Protein AF-A0A914C6S6-F1 (afdb_monomer_lite)

Organism: NCBI:txid290746

Secondary structure (DSSP, 8-state):
-HHHHHHHHHHHHHHHHHHHHHHHHHHHHHHHHHHHHHHHHHHHHHH-HHHHHHHHTTTHHHHHHHHHHHHHHHHHHHSPPPEEETTTTEEES-GGGGSTT---SS----HHHHHHHHHHHHHHHHHHHHHHHHHHHHHHHS------HHHHHHHHHHHHHHHHHHHHHHHHHHHTTSPPPHHHHHHHHHHHHHH-

Foldseek 3Di:
DVVVVVVCVVVVVVVVVQLVLLLVVLCLLLLLLVLLVLLVLLLCCVQPVVVSCVCCNDCNVVVSNVVSVVSSVCSSVPNQGFDAAPVLLATHSAPCVNPPPDPDVDGNHDPCLLVSLVCSLCSNVVSVVSSVVSVVCCVPPPVDDDDDPVSVVSNVVSNLLSVLSNLLSVVNNVVSPDRDDNVSSVSSVVSVVVND

Structure (mmCIF, N/CA/C/O backbone):
data_AF-A0A914C6S6-F1
#
_entry.id   AF-A0A914C6S6-F1
#
loop_
_atom_site.group_PDB
_atom_site.id
_atom_site.type_symbol
_atom_site.label_atom_id
_atom_site.label_alt_id
_atom_site.label_comp_id
_atom_site.label_asym_id
_atom_site.label_entity_id
_atom_site.label_seq_id
_atom_site.pdbx_PDB_ins_code
_atom_site.Cartn_x
_atom_site.Cartn_y
_atom_site.Cartn_z
_atom_site.occupancy
_atom_site.B_iso_or_equiv
_atom_site.auth_seq_id
_atom_site.auth_comp_id
_atom_site.auth_asym_id
_atom_site.auth_atom_id
_atom_site.pdbx_PDB_model_num
ATOM 1 N N . MET A 1 1 ? 11.919 -28.595 -36.831 1.00 51.91 1 MET A N 1
ATOM 2 C CA . MET A 1 1 ? 11.784 -29.222 -35.498 1.00 51.91 1 MET A CA 1
ATOM 3 C C . MET A 1 1 ? 12.869 -28.744 -34.531 1.00 51.91 1 MET A C 1
ATOM 5 O O . MET A 1 1 ? 12.506 -28.166 -33.524 1.00 51.91 1 MET A O 1
ATOM 9 N N . PHE A 1 2 ? 14.167 -28.844 -34.857 1.00 47.09 2 PHE A N 1
ATOM 10 C CA . PHE A 1 2 ? 15.254 -28.290 -34.018 1.00 47.09 2 PHE A CA 1
ATOM 11 C C . PHE A 1 2 ? 15.199 -26.762 -33.823 1.00 47.09 2 PHE A C 1
ATOM 13 O O . PHE A 1 2 ? 15.390 -26.288 -32.714 1.00 47.09 2 PHE A O 1
ATOM 20 N N . LEU A 1 3 ? 14.881 -25.991 -34.872 1.00 47.75 3 LEU A N 1
ATOM 21 C CA . LEU A 1 3 ? 14.750 -24.529 -34.764 1.00 47.75 3 LEU A CA 1
ATOM 22 C C . LEU A 1 3 ? 13.583 -24.106 -33.855 1.00 47.75 3 LEU A C 1
ATOM 24 O O . LEU A 1 3 ? 13.709 -23.149 -33.108 1.00 47.75 3 LEU A O 1
ATOM 28 N N . ILE A 1 4 ? 12.475 -24.853 -33.901 1.00 59.62 4 ILE A N 1
ATOM 29 C CA . ILE A 1 4 ? 11.288 -24.623 -33.065 1.00 59.62 4 ILE A CA 1
ATOM 30 C C . ILE A 1 4 ? 11.617 -24.953 -31.608 1.00 59.62 4 ILE A C 1
ATOM 32 O O . ILE A 1 4 ? 11.348 -24.145 -30.740 1.00 59.62 4 ILE A O 1
ATOM 36 N N . ALA A 1 5 ? 12.322 -26.059 -31.349 1.00 46.25 5 ALA A N 1
ATOM 37 C CA . ALA A 1 5 ? 12.772 -26.405 -30.002 1.00 46.25 5 ALA A CA 1
ATOM 38 C C . ALA A 1 5 ? 13.776 -25.391 -29.415 1.00 46.25 5 ALA A C 1
ATOM 40 O O . ALA A 1 5 ? 13.791 -25.179 -28.209 1.00 46.25 5 ALA A O 1
ATOM 41 N N . ILE A 1 6 ? 14.610 -24.759 -30.250 1.00 57.28 6 ILE A N 1
ATOM 42 C CA . ILE A 1 6 ? 15.529 -23.692 -29.821 1.00 57.28 6 ILE A CA 1
ATOM 43 C C . ILE A 1 6 ? 14.765 -22.391 -29.539 1.00 57.28 6 ILE A C 1
ATOM 45 O O . ILE A 1 6 ? 15.063 -21.728 -28.551 1.00 57.28 6 ILE A O 1
ATOM 49 N N . ILE A 1 7 ? 13.768 -22.046 -30.361 1.00 60.31 7 ILE A N 1
ATOM 50 C CA . ILE A 1 7 ? 12.873 -20.906 -30.114 1.00 60.31 7 ILE A CA 1
ATOM 51 C C . ILE A 1 7 ? 12.086 -21.139 -28.820 1.00 60.31 7 ILE A C 1
ATOM 53 O O . ILE A 1 7 ? 12.149 -20.302 -27.930 1.00 60.31 7 ILE A O 1
ATOM 57 N N . ASP A 1 8 ? 11.480 -22.314 -28.642 1.00 52.72 8 ASP A N 1
ATOM 58 C CA . ASP A 1 8 ? 10.762 -22.689 -27.420 1.00 52.72 8 ASP A CA 1
ATOM 59 C C . ASP A 1 8 ? 11.689 -22.675 -26.191 1.00 52.72 8 ASP A C 1
ATOM 61 O O . ASP A 1 8 ? 1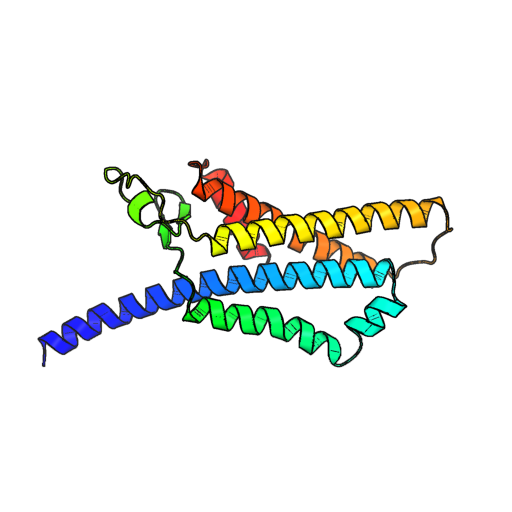1.297 -22.181 -25.138 1.00 52.72 8 ASP A O 1
ATOM 65 N N . MET A 1 9 ? 12.942 -23.143 -26.306 1.00 51.47 9 MET A N 1
ATOM 66 C CA . MET A 1 9 ? 13.930 -23.086 -25.214 1.00 51.47 9 MET A CA 1
ATOM 67 C C . MET A 1 9 ? 14.366 -21.665 -24.839 1.00 51.47 9 MET A C 1
ATOM 69 O O . MET A 1 9 ? 14.817 -21.467 -23.714 1.00 51.47 9 MET A O 1
ATOM 73 N N . ILE A 1 10 ? 14.274 -20.696 -25.750 1.00 59.69 10 ILE A N 1
ATOM 74 C CA . ILE A 1 10 ? 14.598 -19.285 -25.487 1.00 59.69 10 ILE A CA 1
ATOM 75 C C . ILE A 1 10 ? 13.350 -18.535 -24.997 1.00 59.69 10 ILE A C 1
ATOM 77 O O . ILE A 1 10 ? 13.442 -17.710 -24.087 1.00 59.69 10 ILE A O 1
ATOM 81 N N . GLU A 1 11 ? 12.173 -18.859 -25.533 1.00 60.41 11 GLU A N 1
ATOM 82 C CA . GLU A 1 11 ? 10.898 -18.245 -25.161 1.00 60.41 11 GLU A CA 1
ATOM 83 C C . GLU A 1 11 ? 10.376 -18.726 -23.800 1.00 60.41 11 GLU A C 1
ATOM 85 O O . GLU A 1 11 ? 9.854 -17.917 -23.043 1.00 60.41 11 GLU A O 1
ATOM 90 N N . LEU A 1 12 ? 10.559 -19.993 -23.416 1.00 56.50 12 LEU A N 1
ATOM 91 C CA . LEU A 1 12 ? 10.168 -20.516 -22.093 1.00 56.50 12 LEU A CA 1
ATOM 92 C C . LEU A 1 12 ? 10.800 -19.759 -20.903 1.00 56.50 12 LEU A C 1
ATOM 94 O O . LEU A 1 12 ? 10.069 -19.341 -19.996 1.00 56.50 12 LEU A O 1
ATOM 98 N N . PRO A 1 13 ? 12.128 -19.540 -20.852 1.00 62.28 13 PRO A N 1
ATOM 99 C CA . PRO A 1 13 ? 12.746 -18.758 -19.787 1.00 62.28 13 PRO A CA 1
ATOM 100 C C . PRO A 1 13 ? 12.400 -17.266 -19.893 1.00 62.28 13 PRO A C 1
ATOM 102 O O . PRO A 1 13 ? 12.223 -16.612 -18.872 1.00 62.28 13 PRO A O 1
ATOM 105 N N . PHE A 1 14 ? 12.225 -16.722 -21.099 1.00 64.62 14 PHE A N 1
ATOM 106 C CA . PHE A 1 14 ? 11.845 -15.319 -21.280 1.00 64.62 14 PHE A CA 1
ATOM 107 C C . PHE A 1 14 ? 10.406 -15.035 -20.814 1.00 64.62 14 PHE A C 1
ATOM 109 O O . PHE A 1 14 ? 10.170 -14.114 -20.031 1.00 64.62 14 PHE A O 1
ATOM 116 N N . ASN A 1 15 ? 9.456 -15.880 -21.214 1.00 68.94 15 ASN A N 1
ATOM 117 C CA . ASN A 1 15 ? 8.054 -15.798 -20.812 1.00 68.94 15 ASN A CA 1
ATOM 118 C C . ASN A 1 15 ? 7.889 -16.050 -19.309 1.00 68.94 15 ASN A C 1
ATOM 120 O O . ASN A 1 15 ? 7.100 -15.366 -18.658 1.00 68.94 15 ASN A O 1
ATOM 124 N N . SER A 1 16 ? 8.666 -16.971 -18.727 1.00 65.81 16 SER A N 1
ATOM 125 C CA . SER A 1 16 ? 8.631 -17.200 -17.277 1.00 65.81 16 SER A CA 1
ATOM 126 C C . SER A 1 16 ? 9.188 -16.008 -16.486 1.00 65.81 16 SER A C 1
ATOM 128 O O . SER A 1 16 ? 8.571 -15.604 -15.501 1.00 65.81 16 SER A O 1
ATOM 130 N N . VAL A 1 17 ? 10.261 -15.356 -16.951 1.00 72.75 17 VAL A N 1
ATOM 131 C CA . VAL A 1 17 ? 10.787 -14.119 -16.342 1.00 72.75 17 VAL A CA 1
ATOM 132 C C .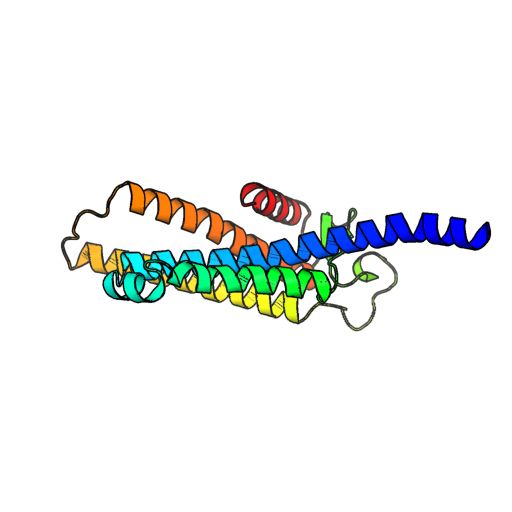 VAL A 1 17 ? 9.776 -12.974 -16.425 1.00 72.75 17 VAL A C 1
ATOM 134 O O . VAL A 1 17 ? 9.527 -12.312 -15.417 1.00 72.75 17 VAL A O 1
ATOM 137 N N . ILE A 1 18 ? 9.144 -12.763 -17.583 1.00 72.56 18 ILE A N 1
ATOM 138 C CA . ILE A 1 18 ? 8.104 -11.734 -17.736 1.00 72.56 18 ILE A CA 1
ATOM 139 C C . ILE A 1 18 ? 6.919 -12.020 -16.813 1.0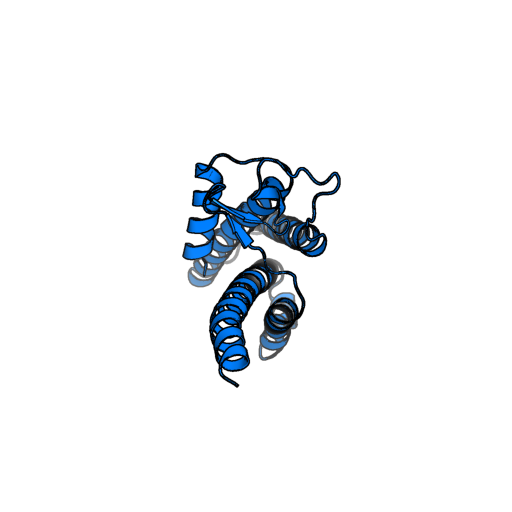0 72.56 18 ILE A C 1
ATOM 141 O O . ILE A 1 18 ? 6.463 -11.115 -16.116 1.00 72.56 18 ILE A O 1
ATOM 145 N N . SER A 1 19 ? 6.465 -13.275 -16.750 1.00 72.94 19 SER A N 1
ATOM 146 C CA . SER A 1 19 ? 5.358 -13.661 -15.871 1.00 72.94 19 SER A CA 1
ATOM 147 C C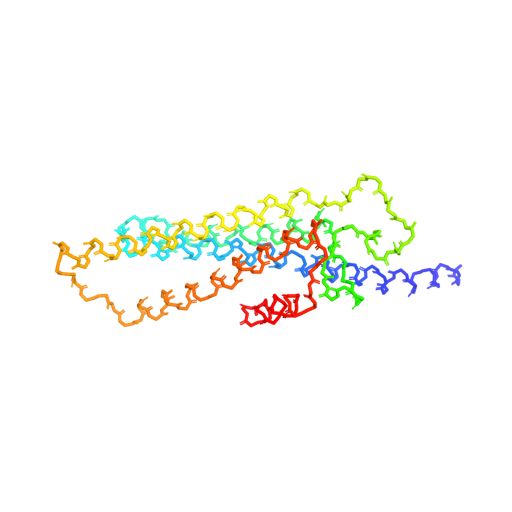 . SER A 1 19 ? 5.690 -13.439 -14.391 1.00 72.94 19 SER A C 1
ATOM 149 O O . SER A 1 19 ? 4.872 -12.893 -13.657 1.00 72.94 19 SER A O 1
ATOM 151 N N . GLY A 1 20 ? 6.917 -13.750 -13.953 1.00 74.94 20 GLY A N 1
ATOM 152 C CA . GLY A 1 20 ? 7.362 -13.500 -12.580 1.00 74.94 20 GLY A CA 1
ATOM 153 C C . GLY A 1 20 ? 7.392 -12.010 -12.229 1.00 74.94 20 GLY A C 1
ATOM 154 O O . GLY A 1 20 ? 6.949 -11.612 -11.151 1.00 74.94 20 GLY A O 1
ATOM 155 N N . ILE A 1 21 ? 7.850 -11.168 -13.157 1.00 79.88 21 ILE A N 1
ATOM 156 C CA . ILE A 1 21 ? 7.848 -9.709 -12.996 1.00 79.88 21 ILE A CA 1
ATOM 157 C C . ILE A 1 21 ? 6.414 -9.156 -12.930 1.00 79.88 21 ILE A C 1
ATOM 159 O O . ILE A 1 21 ? 6.110 -8.264 -12.129 1.00 79.88 21 ILE A O 1
ATOM 163 N N . GLN A 1 22 ? 5.515 -9.697 -13.749 1.00 82.88 22 GLN A N 1
ATOM 164 C CA . GLN A 1 22 ? 4.107 -9.320 -13.751 1.00 82.88 22 GLN A CA 1
ATOM 165 C C . GLN A 1 22 ? 3.432 -9.699 -12.426 1.00 82.88 22 GLN A C 1
ATOM 167 O O . GLN A 1 22 ? 2.741 -8.872 -11.836 1.00 82.88 22 GLN A O 1
ATOM 172 N N . CYS A 1 23 ? 3.718 -10.889 -11.887 1.00 83.56 23 CYS A N 1
ATOM 173 C CA . CYS A 1 23 ? 3.260 -11.299 -10.560 1.00 83.56 23 CYS A CA 1
ATOM 174 C C . CYS A 1 23 ? 3.775 -10.374 -9.450 1.00 83.56 23 CYS A C 1
ATOM 176 O O . CYS A 1 23 ? 2.995 -9.986 -8.586 1.00 83.56 23 CYS A O 1
ATOM 178 N N . ALA A 1 24 ? 5.049 -9.969 -9.478 1.00 84.19 24 ALA A N 1
ATOM 179 C CA . ALA A 1 24 ? 5.589 -9.025 -8.495 1.00 84.19 24 ALA A CA 1
ATOM 180 C C . ALA A 1 24 ? 4.859 -7.670 -8.542 1.00 84.19 24 ALA A C 1
ATOM 182 O O . ALA A 1 24 ? 4.489 -7.119 -7.504 1.00 84.19 24 ALA A O 1
ATOM 183 N N . THR A 1 25 ? 4.584 -7.177 -9.752 1.00 86.81 25 THR A N 1
ATOM 184 C CA . THR A 1 25 ? 3.810 -5.946 -9.968 1.00 86.81 25 THR A CA 1
ATOM 185 C C . THR A 1 25 ? 2.366 -6.106 -9.466 1.00 86.81 25 THR A C 1
ATOM 187 O O . THR A 1 25 ? 1.818 -5.208 -8.833 1.00 86.81 25 THR A O 1
ATOM 190 N N . ALA A 1 26 ? 1.747 -7.268 -9.672 1.00 90.50 26 ALA A N 1
ATOM 191 C CA . ALA A 1 26 ? 0.406 -7.555 -9.172 1.00 90.50 26 ALA A CA 1
ATOM 192 C C . ALA A 1 26 ? 0.345 -7.635 -7.636 1.00 90.50 26 ALA A C 1
ATOM 194 O O . ALA A 1 26 ? -0.572 -7.080 -7.027 1.00 90.50 26 ALA A O 1
ATOM 195 N N . CYS A 1 27 ? 1.336 -8.274 -7.003 1.00 89.94 27 CYS A N 1
ATOM 196 C CA . CYS A 1 27 ? 1.463 -8.340 -5.545 1.00 89.94 27 CYS A CA 1
ATOM 197 C C . CYS A 1 27 ? 1.602 -6.949 -4.926 1.00 89.94 27 CYS A C 1
ATOM 199 O O . CYS A 1 27 ? 1.028 -6.696 -3.870 1.00 89.94 27 CYS A O 1
ATOM 201 N N . TRP A 1 28 ? 2.312 -6.039 -5.598 1.00 90.00 28 TRP A N 1
ATOM 202 C CA . TRP A 1 28 ? 2.398 -4.641 -5.183 1.00 90.00 28 TRP A CA 1
ATOM 203 C C . TRP A 1 28 ? 1.013 -3.987 -5.093 1.00 90.00 28 TRP A C 1
ATOM 205 O O . TRP A 1 28 ? 0.638 -3.499 -4.027 1.00 90.00 28 TRP A O 1
ATOM 215 N N . TYR A 1 29 ? 0.231 -4.023 -6.179 1.00 92.62 29 TYR A N 1
ATOM 216 C CA . TYR A 1 29 ? -1.104 -3.412 -6.210 1.00 92.62 29 TYR A CA 1
ATOM 217 C C . TYR A 1 29 ? -2.025 -4.005 -5.137 1.00 92.62 29 TYR A C 1
ATOM 219 O O . TYR A 1 29 ? -2.522 -3.280 -4.274 1.00 92.62 29 TYR A O 1
ATOM 227 N N . SER A 1 30 ? -2.118 -5.337 -5.097 1.00 94.06 30 SER A N 1
ATOM 228 C CA . SER A 1 30 ? -2.922 -6.060 -4.106 1.00 94.06 30 SER A CA 1
ATOM 229 C C . SER A 1 30 ? -2.495 -5.763 -2.662 1.00 94.06 30 SER A C 1
ATOM 231 O O . SER A 1 30 ? -3.338 -5.654 -1.765 1.00 94.06 30 SER A O 1
ATOM 233 N N . GLY A 1 31 ? -1.190 -5.638 -2.405 1.00 91.88 31 GLY A N 1
ATOM 234 C CA . GLY A 1 31 ? -0.648 -5.292 -1.091 1.00 91.88 31 GLY A CA 1
ATOM 235 C C . GLY A 1 31 ? -1.066 -3.888 -0.654 1.00 91.88 31 GLY A C 1
ATOM 236 O O . GLY A 1 31 ? -1.572 -3.702 0.457 1.00 91.88 31 GLY A O 1
ATOM 237 N N . CYS A 1 32 ? -0.954 -2.909 -1.552 1.00 93.38 32 CYS A N 1
ATOM 238 C CA . CYS A 1 32 ? -1.425 -1.547 -1.319 1.00 93.38 32 CYS A CA 1
ATOM 239 C C . CYS A 1 32 ? -2.941 -1.498 -1.049 1.00 93.38 32 CYS A C 1
ATOM 241 O O . CYS A 1 32 ? -3.366 -0.865 -0.080 1.00 93.38 32 CYS A O 1
ATOM 243 N N . MET A 1 33 ? -3.762 -2.198 -1.836 1.00 94.81 33 MET A N 1
ATOM 244 C CA . MET A 1 33 ? -5.215 -2.263 -1.627 1.00 94.81 33 MET A CA 1
ATOM 245 C C . MET A 1 33 ? -5.586 -2.913 -0.289 1.00 94.81 33 MET A C 1
ATOM 247 O O . MET A 1 33 ? -6.454 -2.424 0.439 1.00 94.81 33 MET A O 1
ATOM 251 N N . THR A 1 34 ? -4.871 -3.971 0.095 1.00 93.75 34 THR A N 1
ATOM 252 C CA . THR A 1 34 ? -5.027 -4.604 1.412 1.00 93.75 34 THR A CA 1
ATOM 253 C C . THR A 1 34 ? -4.716 -3.618 2.541 1.00 93.75 34 THR A C 1
ATOM 255 O O . THR A 1 34 ? -5.468 -3.537 3.514 1.00 93.75 34 THR A O 1
ATOM 258 N N . CYS A 1 35 ? -3.659 -2.813 2.398 1.00 93.44 35 CYS A N 1
ATOM 259 C CA . CYS A 1 35 ? -3.297 -1.783 3.372 1.00 93.44 35 CYS A CA 1
ATOM 260 C C . CYS A 1 35 ? -4.356 -0.676 3.484 1.00 93.44 35 CYS A C 1
ATOM 262 O O . CYS A 1 35 ? -4.668 -0.240 4.592 1.00 93.44 35 CYS A O 1
ATOM 264 N N . ILE A 1 36 ? -4.974 -0.266 2.371 1.00 94.25 36 ILE A N 1
ATOM 265 C CA . ILE A 1 36 ? -6.093 0.692 2.377 1.00 94.25 36 ILE A CA 1
ATOM 266 C C . ILE A 1 36 ? -7.267 0.140 3.198 1.00 94.25 36 ILE A C 1
ATOM 268 O O . ILE A 1 36 ? -7.781 0.826 4.087 1.00 94.25 36 ILE A O 1
ATOM 272 N N . PHE A 1 37 ? -7.679 -1.110 2.956 1.00 94.38 37 PHE A N 1
ATOM 273 C CA . PHE A 1 37 ? -8.773 -1.714 3.722 1.00 94.38 37 PHE A CA 1
ATOM 274 C C . PHE A 1 37 ? -8.421 -1.938 5.187 1.00 94.38 37 PHE A C 1
ATOM 276 O O . PHE A 1 37 ? -9.279 -1.733 6.047 1.00 94.38 37 PHE A O 1
ATOM 283 N N . LEU A 1 38 ? -7.174 -2.293 5.491 1.00 92.88 38 LEU A N 1
ATOM 284 C CA . LEU A 1 38 ? -6.696 -2.396 6.864 1.00 92.88 38 LEU A CA 1
ATOM 285 C C . LEU A 1 38 ? -6.770 -1.041 7.583 1.00 92.88 38 LEU A C 1
ATOM 287 O O . LEU A 1 38 ? -7.246 -0.973 8.718 1.00 92.88 38 LEU A O 1
ATOM 291 N N . ALA A 1 39 ? -6.359 0.044 6.924 1.00 92.31 39 ALA A N 1
ATOM 292 C CA . ALA A 1 39 ? -6.408 1.386 7.490 1.00 92.31 39 ALA A CA 1
ATOM 293 C C . ALA A 1 39 ? -7.855 1.837 7.768 1.00 92.31 39 ALA A C 1
ATOM 295 O O . ALA A 1 39 ? -8.153 2.317 8.865 1.00 92.31 39 ALA A O 1
ATOM 296 N N . PHE A 1 40 ? -8.787 1.590 6.838 1.00 94.00 40 PHE A N 1
ATOM 297 C CA . PHE A 1 40 ? -10.213 1.854 7.066 1.00 94.00 40 PHE A CA 1
ATOM 298 C C . PHE A 1 40 ? -10.822 0.976 8.155 1.00 94.00 40 PHE A C 1
ATOM 300 O O . PHE A 1 40 ? -11.598 1.472 8.972 1.00 94.00 40 PHE A O 1
ATOM 307 N N . ASN A 1 41 ? -10.452 -0.304 8.209 1.00 93.25 41 ASN A N 1
ATOM 308 C CA . ASN A 1 41 ? -10.903 -1.209 9.256 1.00 93.25 41 ASN A CA 1
ATOM 309 C C . ASN A 1 41 ? -10.517 -0.676 10.643 1.00 93.25 41 ASN A C 1
ATOM 311 O O . ASN A 1 41 ? -11.390 -0.548 11.498 1.00 93.25 41 ASN A O 1
ATOM 315 N N . ARG A 1 42 ? -9.257 -0.260 10.838 1.00 91.81 42 ARG A N 1
ATOM 316 C CA . ARG A 1 42 ? -8.793 0.325 12.109 1.00 91.81 42 ARG A CA 1
ATOM 317 C C . ARG A 1 42 ? -9.442 1.666 12.418 1.00 91.81 42 ARG A C 1
ATOM 319 O O . ARG A 1 42 ? -9.824 1.904 13.564 1.00 91.81 42 ARG A O 1
ATOM 326 N N . LEU A 1 43 ? -9.607 2.523 11.410 1.00 92.12 43 LEU A N 1
ATOM 327 C CA . LEU A 1 43 ? -10.298 3.798 11.570 1.00 92.12 43 LEU A CA 1
ATOM 328 C C . LEU A 1 43 ? -11.726 3.579 12.080 1.00 92.12 43 LEU A C 1
ATOM 330 O O . LEU A 1 43 ? -12.112 4.154 13.097 1.00 92.12 43 LEU A O 1
ATOM 334 N N . PHE A 1 44 ? -12.505 2.729 11.413 1.00 92.75 44 PHE A N 1
ATOM 335 C CA . PHE A 1 44 ? -13.889 2.492 11.802 1.00 92.75 44 PHE A CA 1
ATOM 336 C C . PHE A 1 44 ? -14.006 1.712 13.108 1.00 92.75 44 PHE A C 1
ATOM 338 O O . PHE A 1 44 ? -14.894 2.025 13.894 1.00 92.75 44 PHE A O 1
ATOM 345 N N . GLU A 1 45 ? -13.126 0.750 13.387 1.00 90.19 45 GLU A N 1
ATOM 346 C CA . GLU A 1 45 ? -13.154 0.000 14.648 1.00 90.19 45 GLU A CA 1
ATOM 347 C C . GLU A 1 45 ? -12.971 0.929 15.859 1.00 90.19 45 GLU A C 1
ATOM 349 O O . GLU A 1 45 ? -13.712 0.830 16.837 1.00 90.19 45 GLU A O 1
ATOM 354 N N . LEU A 1 46 ? -12.040 1.886 15.773 1.00 87.06 46 LEU A N 1
ATOM 355 C CA . LEU A 1 46 ? -11.755 2.824 16.864 1.00 87.06 46 LEU A CA 1
ATOM 356 C C . LEU A 1 46 ? -12.755 3.983 16.948 1.00 87.06 46 LEU A C 1
ATOM 358 O O . LEU A 1 46 ? -13.078 4.442 18.052 1.00 87.06 46 LEU A O 1
ATOM 362 N N . CYS A 1 47 ? -13.233 4.466 15.796 1.00 88.44 47 CYS A N 1
ATOM 363 C CA . CYS A 1 47 ? -14.099 5.641 15.734 1.00 88.44 47 CYS A CA 1
ATOM 364 C C . CYS A 1 47 ? -15.587 5.296 15.843 1.00 88.44 47 CYS A C 1
ATOM 366 O O . CYS A 1 47 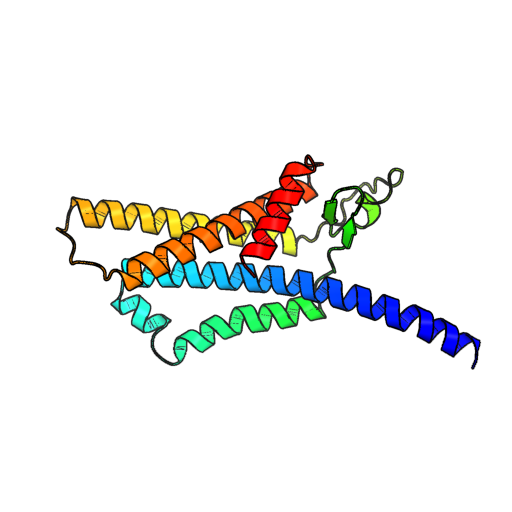? -16.342 5.990 16.523 1.00 88.44 47 CYS A O 1
ATOM 368 N N . PHE A 1 48 ? -16.012 4.211 15.194 1.00 89.81 48 PHE A N 1
ATOM 369 C CA . PHE A 1 48 ? -17.413 3.832 15.015 1.00 89.81 48 PHE A CA 1
ATOM 370 C C . PHE A 1 48 ? -17.592 2.302 15.107 1.00 89.81 48 PHE A C 1
ATOM 372 O O . PHE A 1 48 ? -17.975 1.664 14.123 1.00 89.81 48 PHE A O 1
ATOM 379 N N . PRO A 1 49 ? -17.377 1.680 16.281 1.00 89.31 49 PRO A N 1
ATOM 380 C CA . PRO A 1 49 ? -17.297 0.220 16.416 1.00 89.31 49 PRO A CA 1
ATOM 381 C C . PRO A 1 49 ? -18.548 -0.521 15.916 1.00 89.31 49 PRO A C 1
ATOM 383 O O . PRO A 1 49 ? -18.441 -1.548 15.254 1.00 89.31 49 PRO A O 1
ATOM 386 N N . LYS A 1 50 ? -19.752 0.030 16.136 1.00 92.06 50 LYS A N 1
ATOM 387 C CA . LYS A 1 50 ? -21.007 -0.551 15.610 1.00 92.06 50 LYS A CA 1
ATOM 388 C C . LYS A 1 50 ? -21.065 -0.547 14.078 1.00 92.06 50 LYS A C 1
ATOM 390 O O . LYS A 1 50 ? -21.635 -1.453 13.474 1.00 92.06 50 LYS A O 1
ATOM 395 N N . PHE A 1 51 ? -20.506 0.485 13.450 1.00 93.56 51 PHE A N 1
ATOM 396 C CA . PHE A 1 51 ? -20.430 0.585 11.996 1.00 93.56 51 PHE A CA 1
ATOM 397 C C . PHE A 1 51 ? -19.355 -0.352 11.437 1.00 93.56 51 PHE A C 1
ATOM 399 O O . PHE A 1 51 ? -19.614 -1.047 10.456 1.00 93.56 51 PHE A O 1
ATOM 406 N N . ALA A 1 52 ? -18.204 -0.451 12.108 1.00 93.81 52 ALA A N 1
ATOM 407 C CA . ALA A 1 52 ? -17.159 -1.411 11.767 1.00 93.81 52 ALA A CA 1
ATOM 408 C C . ALA A 1 52 ? -17.673 -2.854 11.811 1.00 93.81 52 ALA A C 1
ATOM 410 O O . ALA A 1 52 ? -17.480 -3.591 10.851 1.00 93.81 52 ALA A O 1
ATOM 411 N N . GLU A 1 53 ? -18.417 -3.232 12.853 1.00 94.12 53 GLU A N 1
ATOM 412 C CA . GLU A 1 53 ? -19.039 -4.558 12.955 1.00 94.12 53 GLU A CA 1
ATOM 413 C C . GLU A 1 53 ? -20.047 -4.810 11.820 1.00 94.12 53 GLU A C 1
ATOM 415 O O . GLU A 1 53 ? -20.154 -5.914 11.284 1.00 94.12 53 GLU A O 1
ATOM 420 N N . LYS A 1 54 ? -20.769 -3.774 11.376 1.00 95.56 54 LYS A N 1
ATOM 421 C CA . LYS A 1 54 ? -21.682 -3.888 10.231 1.00 95.56 54 LYS A CA 1
ATOM 422 C C . LYS A 1 54 ? -20.942 -4.102 8.903 1.00 95.56 54 LYS A C 1
ATOM 424 O O . LYS A 1 54 ? -21.474 -4.796 8.036 1.00 95.56 54 LYS A O 1
ATOM 429 N N . LEU A 1 55 ? -19.765 -3.506 8.730 1.00 94.50 55 LEU A N 1
ATOM 430 C CA . LEU A 1 55 ? -18.983 -3.598 7.493 1.00 94.50 55 LEU A CA 1
ATOM 431 C C . LEU A 1 55 ? -18.082 -4.834 7.436 1.00 94.50 55 LEU A C 1
ATOM 433 O O . LEU A 1 55 ? -18.000 -5.471 6.390 1.00 94.50 55 LEU A O 1
ATOM 437 N N . TYR A 1 56 ? -17.424 -5.164 8.545 1.00 93.88 56 TYR A N 1
ATOM 438 C CA . TYR A 1 56 ? -16.352 -6.158 8.617 1.00 93.88 56 TYR A CA 1
ATOM 439 C C . TYR A 1 56 ? -16.691 -7.361 9.505 1.00 93.88 56 TYR A C 1
ATOM 441 O O . TYR A 1 56 ? -15.934 -8.323 9.530 1.00 93.88 56 TYR A O 1
ATOM 449 N N . GLY A 1 57 ? -17.813 -7.350 10.226 1.00 92.88 57 GLY A N 1
ATOM 450 C CA . GLY A 1 57 ? -18.165 -8.428 11.151 1.00 92.88 57 GLY A CA 1
ATOM 451 C C . GLY A 1 57 ? -18.566 -9.727 10.448 1.00 92.88 57 GLY A C 1
ATOM 452 O O . GLY A 1 57 ? -19.346 -9.721 9.483 1.00 92.88 57 GLY A O 1
ATOM 453 N N . GLY A 1 58 ? -18.091 -10.856 10.975 1.00 94.38 58 GLY A N 1
ATOM 454 C CA . GLY A 1 58 ? -18.394 -12.197 10.472 1.00 94.38 58 GLY A CA 1
ATOM 455 C C . GLY A 1 58 ? -17.857 -12.427 9.059 1.00 94.38 58 GLY A C 1
ATOM 456 O O . GLY A 1 58 ? -16.723 -12.084 8.752 1.00 94.38 58 GLY A O 1
ATOM 457 N N . TRP A 1 59 ? -18.678 -12.991 8.170 1.00 94.94 59 TRP A N 1
ATOM 458 C CA . TRP A 1 59 ? -18.251 -13.340 6.810 1.00 94.94 59 TRP A CA 1
ATOM 459 C C . TRP A 1 59 ? -18.012 -12.128 5.889 1.00 94.94 59 TRP A C 1
ATOM 461 O O . TRP A 1 59 ? -17.385 -12.258 4.841 1.00 94.94 59 TRP A O 1
ATOM 471 N N . ARG A 1 60 ? -18.495 -10.937 6.266 1.00 94.38 60 ARG A N 1
ATOM 472 C CA . ARG A 1 60 ? -18.415 -9.729 5.428 1.00 94.38 60 ARG A CA 1
ATOM 473 C C . ARG A 1 60 ? -16.979 -9.256 5.206 1.00 94.38 60 ARG A C 1
ATOM 475 O O . ARG A 1 60 ? -16.700 -8.695 4.152 1.00 94.38 60 ARG A O 1
ATOM 482 N N . ILE A 1 61 ? -16.054 -9.538 6.130 1.00 93.19 61 ILE A N 1
ATOM 483 C CA . ILE A 1 61 ? -14.624 -9.260 5.922 1.00 93.19 61 ILE A CA 1
ATOM 484 C C . ILE A 1 61 ? -14.078 -9.967 4.676 1.00 93.19 61 ILE A C 1
ATOM 486 O O . ILE A 1 61 ? -13.274 -9.385 3.956 1.00 93.19 61 ILE A O 1
ATOM 490 N N . TYR A 1 62 ? -14.559 -11.176 4.361 1.00 93.12 62 TYR A N 1
ATOM 491 C CA . TYR A 1 62 ? -14.097 -11.925 3.192 1.00 93.12 62 TYR A CA 1
ATOM 492 C C . TYR A 1 62 ? -14.520 -11.271 1.876 1.00 93.12 62 TYR A C 1
ATOM 494 O O . TYR A 1 62 ? -13.812 -11.406 0.885 1.00 93.12 62 TYR A O 1
ATOM 502 N N . VAL A 1 63 ? -15.621 -10.510 1.863 1.00 94.00 63 VAL A N 1
ATOM 503 C CA . VAL A 1 63 ? -16.017 -9.712 0.691 1.00 94.00 63 VAL A CA 1
ATOM 504 C C . VAL A 1 63 ? -15.001 -8.599 0.441 1.00 94.00 63 VAL A C 1
ATOM 506 O O . VAL A 1 63 ? -14.588 -8.388 -0.695 1.00 94.00 63 VAL A O 1
ATOM 509 N N . TRP A 1 64 ? -14.544 -7.927 1.500 1.00 93.88 64 TRP A N 1
ATOM 510 C CA . TRP A 1 64 ? -13.509 -6.896 1.393 1.00 93.88 64 TRP A CA 1
ATOM 511 C C . TRP A 1 64 ? -12.146 -7.475 1.015 1.00 93.88 64 TRP A C 1
ATOM 513 O O . TRP A 1 64 ? -11.433 -6.865 0.229 1.00 93.88 64 TRP A O 1
ATOM 523 N N . LEU A 1 65 ? -11.806 -8.667 1.514 1.00 92.81 65 LEU A N 1
ATOM 524 C CA . LEU A 1 65 ? -10.577 -9.378 1.142 1.00 92.81 65 LEU A CA 1
ATOM 525 C C . LEU A 1 65 ? -10.627 -9.975 -0.271 1.00 92.81 65 LEU A C 1
ATOM 527 O O . LEU A 1 65 ? -9.579 -10.196 -0.869 1.00 92.81 65 LEU A O 1
ATOM 531 N N . ALA A 1 66 ? -11.812 -10.199 -0.842 1.00 95.00 66 ALA A N 1
ATOM 532 C CA . ALA A 1 66 ? -11.929 -10.642 -2.228 1.00 95.00 66 ALA A CA 1
ATOM 533 C C . ALA A 1 66 ? -11.467 -9.561 -3.218 1.00 95.00 66 ALA A C 1
ATOM 535 O O . ALA A 1 66 ? -10.940 -9.893 -4.271 1.00 95.00 66 ALA A O 1
ATOM 536 N N . ILE A 1 67 ? -11.619 -8.277 -2.883 1.00 95.38 67 ILE A N 1
ATOM 537 C CA . ILE A 1 67 ? -11.229 -7.161 -3.756 1.00 95.38 67 ILE A CA 1
ATOM 538 C C . ILE A 1 67 ? -9.719 -7.163 -4.077 1.00 95.38 67 ILE A C 1
ATOM 540 O O . ILE A 1 67 ? -9.402 -7.208 -5.264 1.00 95.38 67 ILE A O 1
ATOM 544 N N . PRO A 1 68 ? -8.782 -7.175 -3.103 1.00 95.00 68 PRO A N 1
ATOM 545 C CA . PRO A 1 68 ? -7.353 -7.245 -3.413 1.00 95.00 68 PRO A CA 1
ATOM 546 C C . PRO A 1 68 ? -6.978 -8.554 -4.122 1.00 95.00 68 PRO A C 1
ATOM 548 O O . PRO A 1 68 ? -6.114 -8.549 -4.987 1.00 95.00 68 PRO A O 1
ATOM 551 N N . VAL A 1 69 ? -7.672 -9.669 -3.854 1.00 95.06 69 VAL A N 1
ATOM 552 C CA . VAL A 1 69 ? -7.453 -10.932 -4.588 1.00 95.06 69 VAL A CA 1
ATOM 553 C C . VAL A 1 69 ? -7.860 -10.809 -6.060 1.00 95.06 69 VAL A C 1
ATOM 555 O O . VAL A 1 69 ? -7.146 -11.278 -6.944 1.00 95.06 69 VAL A O 1
ATOM 558 N N . LEU A 1 70 ? -8.996 -10.176 -6.347 1.00 95.31 70 LEU A N 1
ATOM 559 C CA . LEU A 1 70 ? -9.436 -9.931 -7.720 1.00 95.31 70 LEU A CA 1
ATOM 560 C C . LEU A 1 70 ? -8.504 -8.949 -8.437 1.00 95.31 70 LEU A C 1
ATOM 562 O O . LEU A 1 70 ? -8.203 -9.151 -9.611 1.00 95.31 70 LEU A O 1
ATOM 566 N N . GLU A 1 71 ? -8.013 -7.931 -7.732 1.00 93.62 71 GLU A N 1
ATOM 567 C CA . GLU A 1 71 ? -7.008 -7.002 -8.249 1.00 93.62 71 GLU A CA 1
ATOM 568 C C . GLU A 1 71 ? -5.682 -7.708 -8.545 1.00 93.62 71 GLU A C 1
ATOM 570 O O . GLU A 1 71 ? -5.120 -7.506 -9.617 1.00 93.62 71 GLU A O 1
ATOM 575 N N . LEU A 1 72 ? -5.221 -8.600 -7.661 1.00 92.44 72 LEU A N 1
ATOM 576 C CA . LEU A 1 72 ? -4.043 -9.436 -7.889 1.00 92.44 72 LEU A CA 1
ATOM 577 C C . LEU A 1 72 ? -4.182 -10.232 -9.190 1.00 92.44 72 LEU A C 1
ATOM 579 O O . LEU A 1 72 ? -3.285 -10.206 -10.028 1.00 92.44 72 LEU A O 1
ATOM 583 N N . ILE A 1 73 ? -5.313 -10.920 -9.376 1.00 91.69 73 ILE A N 1
ATOM 584 C CA . ILE A 1 73 ? -5.574 -11.724 -10.578 1.00 91.69 73 ILE A CA 1
ATOM 585 C C . ILE A 1 73 ? -5.617 -10.830 -11.821 1.00 91.69 73 ILE A C 1
ATOM 587 O O . ILE A 1 73 ? -5.001 -11.155 -12.833 1.00 91.69 73 ILE A O 1
ATOM 591 N N . TRP A 1 74 ? -6.324 -9.701 -11.755 1.00 92.12 74 TRP A N 1
ATOM 592 C CA . TRP A 1 74 ? -6.442 -8.787 -12.888 1.00 92.12 74 TRP A CA 1
ATOM 593 C C . TRP A 1 74 ? -5.081 -8.192 -13.277 1.00 92.12 74 TRP A C 1
ATOM 595 O O . TRP A 1 74 ? -4.688 -8.271 -14.440 1.00 92.12 74 TRP A O 1
ATOM 605 N N . CYS A 1 75 ? -4.311 -7.685 -12.313 1.00 89.44 75 CYS A N 1
ATOM 606 C CA . CYS A 1 75 ? -2.981 -7.132 -12.559 1.00 89.44 75 CYS A CA 1
ATOM 607 C C . CYS A 1 75 ? -2.006 -8.195 -13.083 1.00 89.44 75 CYS A C 1
ATOM 609 O O . CYS A 1 75 ? -1.236 -7.913 -13.999 1.00 89.44 75 CYS A O 1
ATOM 611 N N . ALA A 1 76 ? -2.062 -9.422 -12.553 1.00 87.38 76 ALA A N 1
ATOM 612 C CA . ALA A 1 76 ? -1.193 -10.513 -12.990 1.00 87.38 76 ALA A CA 1
ATOM 613 C C . ALA A 1 76 ? -1.451 -10.941 -14.443 1.00 87.38 76 ALA A C 1
ATOM 615 O O . ALA A 1 76 ? -0.546 -11.468 -15.080 1.00 87.38 76 ALA A O 1
ATOM 616 N N . LEU A 1 77 ? -2.665 -10.732 -14.965 1.00 84.19 77 LEU A N 1
ATOM 617 C CA . LEU A 1 77 ? -3.042 -11.130 -16.324 1.00 84.19 77 LEU A CA 1
ATOM 618 C C . LEU A 1 77 ? -2.964 -9.983 -17.339 1.00 84.19 77 LEU A C 1
ATOM 620 O O . LEU A 1 77 ? -2.662 -10.228 -18.506 1.00 84.19 77 LEU A O 1
ATOM 624 N N . PHE A 1 78 ? -3.262 -8.749 -16.923 1.00 84.12 78 PHE A N 1
ATOM 625 C CA . PHE A 1 78 ? -3.530 -7.646 -17.853 1.00 84.12 78 PHE A CA 1
ATOM 626 C C . PHE A 1 78 ? -2.616 -6.429 -17.692 1.00 84.12 78 PHE A C 1
ATOM 628 O O . PHE A 1 78 ? -2.441 -5.688 -18.661 1.00 84.12 78 PHE A O 1
ATOM 635 N N . GLU A 1 79 ? -2.033 -6.196 -16.513 1.00 83.50 79 GLU A N 1
ATOM 636 C CA . GLU A 1 79 ? -1.212 -5.001 -16.293 1.00 83.50 79 GLU A CA 1
ATOM 637 C C . GLU A 1 79 ? 0.187 -5.177 -16.890 1.00 83.50 79 GLU A C 1
ATOM 639 O O . GLU A 1 79 ? 0.733 -6.280 -16.942 1.00 83.50 79 GLU A O 1
ATOM 644 N N . LYS A 1 80 ? 0.789 -4.079 -17.357 1.00 81.50 80 LYS A N 1
ATOM 645 C CA . LYS A 1 80 ? 2.131 -4.117 -17.947 1.00 81.50 80 LYS A CA 1
ATOM 646 C C . LYS A 1 80 ? 3.170 -4.454 -16.866 1.00 81.50 80 LYS A C 1
ATOM 648 O O . LYS A 1 80 ? 3.118 -3.860 -15.791 1.00 81.50 80 LYS A O 1
ATOM 653 N N . PRO A 1 81 ? 4.146 -5.337 -17.136 1.00 80.25 81 PRO A N 1
ATOM 654 C CA . PRO A 1 81 ? 5.207 -5.621 -16.178 1.00 80.25 81 PRO A CA 1
ATOM 655 C C . PRO A 1 81 ? 6.097 -4.386 -15.992 1.00 80.25 81 PRO A C 1
ATOM 657 O O . PRO A 1 81 ? 6.572 -3.804 -16.970 1.00 80.25 81 PRO A O 1
ATOM 660 N N . ALA A 1 82 ? 6.363 -4.003 -14.744 1.00 83.06 82 ALA A N 1
ATOM 661 C CA . ALA A 1 82 ? 7.425 -3.046 -14.456 1.00 83.06 82 ALA A CA 1
ATOM 662 C C . ALA A 1 82 ? 8.770 -3.772 -14.554 1.00 83.06 82 ALA A C 1
ATOM 664 O O . ALA A 1 82 ? 8.960 -4.788 -13.903 1.00 83.06 82 ALA A O 1
ATOM 665 N N . LEU A 1 83 ? 9.721 -3.286 -15.346 1.00 80.94 83 LEU A N 1
ATOM 666 C CA . LEU A 1 83 ? 11.028 -3.924 -15.506 1.00 80.94 83 LEU A CA 1
ATOM 667 C C . LEU A 1 83 ? 12.042 -3.337 -14.524 1.00 80.94 83 LEU A C 1
ATOM 669 O O . LEU A 1 83 ? 12.135 -2.118 -14.364 1.00 80.94 83 LEU A O 1
ATOM 673 N N . TYR A 1 84 ? 12.824 -4.201 -13.877 1.00 79.69 84 TYR A N 1
ATOM 674 C CA . TYR A 1 84 ? 13.866 -3.766 -12.952 1.00 79.69 84 TYR A CA 1
ATOM 675 C C . TYR A 1 84 ? 15.123 -3.309 -13.700 1.00 79.69 84 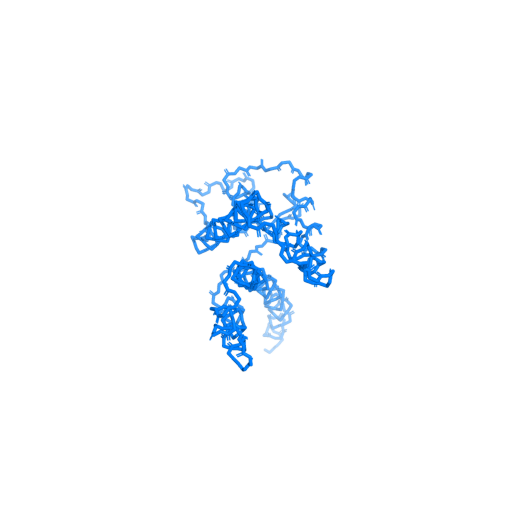TYR A C 1
ATOM 677 O O . TYR A 1 84 ? 15.725 -4.062 -14.467 1.00 79.69 84 TYR A O 1
ATOM 685 N N . SER A 1 85 ? 15.560 -2.082 -13.430 1.00 78.50 85 SER A N 1
ATOM 686 C CA . SER A 1 85 ? 16.845 -1.555 -13.878 1.00 78.50 85 SER A CA 1
ATOM 687 C C . SER A 1 85 ? 17.919 -1.824 -12.837 1.00 78.50 85 SER A C 1
ATOM 689 O O . SER A 1 85 ? 17.876 -1.257 -11.747 1.00 78.50 85 SER A O 1
ATOM 691 N N . ILE A 1 86 ? 18.949 -2.595 -13.188 1.00 78.62 86 ILE A N 1
ATOM 692 C CA . ILE A 1 86 ? 20.135 -2.730 -12.326 1.00 78.62 86 ILE A CA 1
ATOM 693 C C . ILE A 1 86 ? 20.860 -1.382 -12.207 1.00 78.62 86 ILE A C 1
ATOM 695 O O . ILE A 1 86 ? 21.316 -1.024 -11.130 1.00 78.62 86 ILE A O 1
ATOM 699 N N . LYS A 1 87 ? 20.923 -0.608 -13.298 1.00 77.38 87 LYS A N 1
ATOM 700 C CA . LYS A 1 87 ? 21.635 0.677 -13.357 1.00 77.38 87 LYS A CA 1
ATOM 701 C C . LYS A 1 87 ? 20.980 1.765 -12.509 1.00 77.38 87 LYS A C 1
ATOM 703 O O . LYS A 1 87 ? 21.674 2.583 -11.916 1.00 77.38 87 LYS A O 1
ATOM 708 N N . LEU A 1 88 ? 19.649 1.793 -12.488 1.00 76.69 88 LEU A N 1
ATOM 709 C CA . LEU A 1 88 ? 18.870 2.780 -11.736 1.00 76.69 88 LEU A CA 1
ATOM 710 C C . LEU A 1 88 ? 18.346 2.224 -10.402 1.00 76.69 88 LEU A C 1
ATOM 712 O O . LEU A 1 88 ? 17.705 2.957 -9.656 1.00 76.69 88 LEU A O 1
ATOM 716 N N . HIS A 1 89 ? 18.621 0.950 -10.101 1.00 79.56 89 HIS A N 1
ATOM 717 C CA . HIS A 1 89 ? 18.187 0.232 -8.899 1.00 79.56 89 HIS A CA 1
ATOM 718 C C . HIS A 1 89 ? 16.679 0.339 -8.616 1.00 79.56 89 HIS A C 1
ATOM 720 O O . HIS A 1 89 ? 16.265 0.435 -7.464 1.00 79.56 89 HIS A O 1
ATOM 726 N N . ALA A 1 90 ? 15.841 0.360 -9.653 1.00 80.56 90 ALA A N 1
ATOM 727 C CA . ALA A 1 90 ? 14.410 0.635 -9.527 1.00 80.56 90 ALA A CA 1
ATOM 728 C C . ALA A 1 90 ? 13.580 -0.010 -10.644 1.00 80.56 90 ALA A C 1
ATOM 730 O O . ALA A 1 90 ? 14.111 -0.393 -11.688 1.00 80.56 90 ALA A O 1
ATOM 731 N N . TRP A 1 91 ? 12.272 -0.125 -10.403 1.00 80.88 91 TRP A N 1
ATOM 732 C CA . TRP A 1 91 ? 11.291 -0.674 -11.341 1.00 80.88 91 TRP A CA 1
ATOM 733 C C . TRP A 1 91 ? 10.692 0.430 -12.221 1.00 80.88 91 TRP A C 1
ATOM 735 O O . TRP A 1 91 ? 10.233 1.454 -11.713 1.00 80.88 91 TRP A O 1
ATOM 745 N N . PHE A 1 92 ? 10.656 0.208 -13.536 1.00 80.62 92 PHE A N 1
ATOM 746 C CA . PHE A 1 92 ? 10.141 1.167 -14.516 1.00 80.62 92 PHE A CA 1
ATOM 747 C C . PHE A 1 92 ? 9.177 0.504 -15.497 1.00 80.62 92 PHE A C 1
ATOM 749 O O . PHE A 1 92 ? 9.435 -0.586 -15.997 1.00 80.62 92 PHE A O 1
ATOM 756 N N . PHE A 1 93 ? 8.084 1.195 -15.824 1.00 78.69 93 PHE A N 1
ATOM 757 C CA . PHE A 1 93 ? 7.156 0.759 -16.877 1.00 78.69 93 PHE A CA 1
ATOM 758 C C . PHE A 1 93 ? 7.633 1.161 -18.278 1.00 78.69 93 PHE A C 1
ATOM 760 O O . PHE A 1 93 ? 7.245 0.536 -19.263 1.00 78.69 93 PHE A O 1
ATOM 767 N N . ASN A 1 94 ? 8.492 2.182 -18.366 1.00 74.44 94 ASN A N 1
ATOM 768 C CA . ASN A 1 94 ? 9.115 2.601 -19.611 1.00 74.44 94 ASN A CA 1
ATOM 769 C C . ASN A 1 94 ? 10.455 1.862 -19.801 1.00 74.44 94 ASN A C 1
ATOM 771 O O . ASN A 1 94 ? 11.424 2.196 -19.115 1.00 74.44 94 ASN A O 1
ATOM 775 N N . PRO A 1 95 ? 10.560 0.907 -20.744 1.00 65.81 95 PRO A N 1
ATOM 776 C CA . PRO A 1 95 ? 11.806 0.184 -20.985 1.00 65.81 95 PRO A CA 1
ATOM 777 C C . PRO A 1 95 ? 12.906 1.085 -21.565 1.00 65.81 95 PRO A C 1
ATOM 779 O O . PRO A 1 95 ? 14.082 0.757 -21.455 1.00 65.81 95 PRO A O 1
ATOM 782 N N . PHE A 1 96 ? 12.558 2.230 -22.163 1.00 64.19 96 PHE A N 1
ATOM 783 C CA . PHE A 1 96 ? 13.529 3.128 -22.792 1.00 64.19 96 PHE A CA 1
ATOM 784 C C . PHE A 1 96 ? 14.270 4.021 -21.793 1.00 64.19 96 PHE A C 1
ATOM 786 O O . PHE A 1 96 ? 15.347 4.508 -22.117 1.00 64.19 96 PHE A O 1
ATOM 793 N N . GLU A 1 97 ? 13.793 4.144 -20.549 1.00 60.91 97 GLU A N 1
ATOM 794 C CA . GLU A 1 97 ? 14.591 4.743 -19.460 1.00 60.91 97 GLU A CA 1
ATOM 795 C C . GLU A 1 97 ? 15.869 3.930 -19.165 1.00 60.91 97 GLU A C 1
ATOM 797 O O . GLU A 1 97 ? 16.796 4.417 -18.516 1.00 60.91 97 GLU A O 1
ATOM 802 N N . LEU A 1 98 ? 15.938 2.687 -19.661 1.00 60.59 98 LEU A N 1
ATOM 803 C CA . LEU A 1 98 ? 17.088 1.792 -19.543 1.00 60.59 98 LEU A CA 1
ATOM 804 C C . LEU A 1 98 ? 18.155 2.028 -20.629 1.00 60.59 98 LEU A C 1
ATOM 806 O O . LEU A 1 98 ? 19.258 1.496 -20.501 1.00 60.59 98 LEU A O 1
ATOM 810 N N . VAL A 1 99 ? 17.857 2.806 -21.679 1.00 62.53 99 VAL A N 1
ATOM 811 C CA . VAL A 1 99 ? 18.744 3.029 -22.835 1.00 62.53 99 VAL A CA 1
ATOM 812 C C . VAL A 1 99 ? 19.130 4.507 -22.912 1.00 62.53 99 VAL A C 1
ATOM 814 O O . VAL A 1 99 ? 18.287 5.367 -23.141 1.00 62.53 99 VAL A O 1
ATOM 817 N N . GLU A 1 100 ? 20.417 4.818 -22.725 1.00 56.41 100 GLU A N 1
ATOM 818 C CA . GLU A 1 100 ? 20.899 6.201 -22.543 1.00 56.41 100 GLU A CA 1
ATOM 819 C C . GLU A 1 100 ? 20.659 7.144 -23.731 1.00 56.41 100 GLU A C 1
ATOM 821 O O . GLU A 1 100 ? 20.499 8.344 -23.507 1.00 56.41 100 GLU A O 1
ATOM 826 N N . ASP A 1 101 ? 20.550 6.608 -24.950 1.00 53.91 101 ASP A N 1
ATOM 827 C CA . ASP A 1 101 ? 20.468 7.394 -26.190 1.00 53.91 101 ASP A CA 1
ATOM 828 C C . ASP A 1 101 ? 19.061 7.460 -26.814 1.00 53.91 101 ASP A C 1
ATOM 830 O O . ASP A 1 101 ? 18.862 8.107 -27.842 1.00 53.91 101 ASP A O 1
ATOM 834 N N . LEU A 1 102 ? 18.053 6.830 -26.197 1.00 54.03 102 LEU A N 1
ATOM 835 C CA . LEU A 1 102 ? 16.672 6.822 -26.693 1.00 54.03 102 LEU A CA 1
ATOM 836 C C . LEU A 1 102 ? 15.739 7.546 -25.719 1.00 54.03 102 LEU A C 1
ATOM 838 O O . LEU A 1 102 ? 14.909 6.939 -25.046 1.00 54.03 102 LEU A O 1
ATOM 842 N N . ARG A 1 103 ? 15.823 8.880 -25.678 1.00 52.44 103 ARG A N 1
ATOM 843 C CA . ARG A 1 103 ? 14.743 9.690 -25.094 1.00 52.44 103 ARG A CA 1
ATOM 844 C C . ARG A 1 103 ? 13.575 9.735 -26.069 1.00 52.44 103 ARG A C 1
ATOM 846 O O . ARG A 1 103 ? 13.524 10.590 -26.950 1.00 52.44 103 ARG A O 1
ATOM 853 N N . TYR A 1 104 ? 12.631 8.814 -25.912 1.00 51.84 104 TYR A N 1
ATOM 854 C CA . TYR A 1 104 ? 11.340 8.954 -26.575 1.00 51.84 104 TYR A CA 1
ATOM 855 C C . TYR A 1 104 ? 10.638 10.221 -26.048 1.00 51.84 104 TYR A C 1
ATOM 857 O O . TYR A 1 104 ? 10.657 10.466 -24.841 1.00 51.84 104 TYR A O 1
ATOM 865 N N . PRO A 1 105 ? 10.010 11.037 -26.914 1.00 51.38 105 PRO A N 1
ATOM 866 C CA . PRO A 1 105 ? 9.384 12.297 -26.506 1.00 51.38 105 PRO A CA 1
ATOM 867 C C . PRO A 1 105 ? 8.174 12.110 -25.578 1.00 51.38 105 PRO A C 1
ATOM 869 O O . PRO A 1 105 ? 7.710 13.076 -24.978 1.00 51.38 105 PRO A O 1
ATOM 872 N N . THR A 1 106 ? 7.666 10.883 -25.440 1.00 52.41 106 THR A N 1
ATOM 873 C CA . THR A 1 106 ? 6.603 10.528 -24.497 1.00 52.41 106 THR A CA 1
ATOM 874 C C . THR A 1 106 ? 7.087 9.420 -23.561 1.00 52.41 106 THR A C 1
ATOM 876 O O . THR A 1 106 ? 7.456 8.342 -24.034 1.00 52.41 106 THR A O 1
ATOM 879 N N . PRO A 1 107 ? 7.110 9.651 -22.237 1.00 56.94 107 PRO A N 1
ATOM 880 C CA . PRO A 1 107 ? 7.442 8.597 -21.294 1.00 56.94 107 PRO A CA 1
ATOM 881 C C . PRO A 1 107 ? 6.329 7.538 -21.328 1.00 56.94 107 PRO A C 1
ATOM 883 O O . PRO A 1 107 ? 5.154 7.859 -21.149 1.00 56.94 107 PRO A O 1
ATOM 886 N N . LEU A 1 108 ? 6.686 6.272 -21.573 1.00 62.56 108 LEU A N 1
ATOM 887 C CA . LEU A 1 108 ? 5.764 5.128 -21.490 1.00 62.56 108 LEU A CA 1
ATOM 888 C C . LEU A 1 108 ? 5.472 4.788 -20.018 1.00 62.56 108 LEU A C 1
ATOM 890 O O . LEU A 1 108 ? 5.830 3.726 -19.517 1.00 62.56 108 LEU A O 1
ATOM 894 N N . THR A 1 109 ? 4.854 5.716 -19.294 1.00 68.38 109 THR A N 1
ATOM 895 C CA . THR A 1 109 ? 4.408 5.498 -17.917 1.00 68.38 109 THR A CA 1
ATOM 896 C C . THR A 1 109 ? 3.068 4.765 -17.904 1.00 68.38 109 THR A C 1
ATOM 898 O O . THR A 1 109 ? 2.219 4.953 -18.777 1.00 68.38 109 THR A O 1
ATOM 901 N N . SER A 1 110 ? 2.855 3.897 -16.910 1.00 80.88 110 SER A N 1
ATOM 902 C CA . SER A 1 110 ? 1.525 3.329 -16.671 1.00 80.88 110 SER A CA 1
ATOM 903 C C . SER A 1 110 ? 0.673 4.374 -15.947 1.00 80.88 110 SER A C 1
ATOM 905 O O . SER A 1 110 ? 0.910 4.692 -14.779 1.00 80.88 110 SER A O 1
ATOM 907 N N . HIS A 1 111 ? -0.330 4.926 -16.637 1.00 84.75 111 HIS A N 1
ATOM 908 C CA . HIS A 1 111 ? -1.317 5.814 -16.014 1.00 84.75 111 HIS A CA 1
ATOM 909 C C . HIS A 1 111 ? -2.048 5.120 -14.862 1.00 84.75 111 HIS A C 1
ATOM 911 O O . HIS A 1 111 ? -2.331 5.759 -13.850 1.00 84.75 111 HIS A O 1
ATOM 917 N N . PHE A 1 112 ? -2.292 3.812 -14.995 1.00 87.94 112 PHE A N 1
ATOM 918 C CA . PHE A 1 112 ? -2.870 2.996 -13.936 1.00 87.94 112 PHE A CA 1
ATOM 919 C C . PHE A 1 112 ? -1.972 2.988 -12.695 1.00 87.94 112 PHE A C 1
ATOM 921 O O . PHE A 1 112 ? -2.455 3.268 -11.604 1.00 87.94 112 PHE A O 1
ATOM 928 N N . HIS A 1 113 ? -0.658 2.793 -12.854 1.00 88.56 113 HIS A N 1
ATOM 929 C CA . HIS A 1 113 ? 0.289 2.845 -11.737 1.00 88.56 113 HIS A CA 1
ATOM 930 C C . HIS A 1 113 ? 0.279 4.186 -10.994 1.00 88.56 113 HIS A C 1
ATOM 932 O O . HIS A 1 113 ? 0.206 4.211 -9.766 1.00 88.56 113 HIS A O 1
ATOM 938 N N . ILE A 1 114 ? 0.323 5.304 -11.729 1.00 89.00 114 ILE A N 1
ATOM 939 C CA . ILE A 1 114 ? 0.312 6.646 -11.128 1.00 89.00 114 ILE A CA 1
ATOM 940 C C . ILE A 1 114 ? -1.004 6.876 -10.384 1.00 89.00 114 ILE A C 1
ATOM 942 O O . ILE A 1 114 ? -0.988 7.330 -9.240 1.00 89.00 114 ILE A O 1
ATOM 946 N N . PHE A 1 115 ? -2.134 6.546 -11.012 1.00 92.31 115 PHE A N 1
ATOM 947 C CA . PHE A 1 115 ? -3.451 6.694 -10.403 1.00 92.31 115 PHE A CA 1
ATOM 948 C C . PHE A 1 115 ? -3.583 5.844 -9.138 1.00 92.31 115 PHE A C 1
ATOM 950 O O . PHE A 1 115 ? -3.943 6.369 -8.085 1.00 92.31 115 PHE A O 1
ATOM 957 N N . HIS A 1 116 ? -3.235 4.560 -9.227 1.00 93.50 116 HIS A N 1
ATOM 958 C CA . HIS A 1 116 ? -3.325 3.616 -8.124 1.00 93.50 116 HIS A CA 1
ATOM 959 C C . HIS A 1 116 ? -2.471 4.072 -6.936 1.00 93.50 116 HIS A C 1
ATOM 961 O O . HIS A 1 116 ? -2.993 4.240 -5.838 1.00 93.50 116 HIS A O 1
ATOM 967 N N . ASN A 1 117 ? -1.182 4.357 -7.147 1.00 92.94 117 ASN A N 1
ATOM 968 C CA . ASN A 1 117 ? -0.304 4.811 -6.065 1.00 92.94 117 ASN A CA 1
ATOM 969 C C . ASN A 1 117 ? -0.758 6.156 -5.474 1.00 92.94 117 ASN A C 1
ATOM 971 O O . ASN A 1 117 ? -0.670 6.351 -4.263 1.00 92.94 117 ASN A O 1
ATOM 975 N N . SER A 1 118 ? -1.290 7.069 -6.295 1.00 93.56 118 SER A N 1
ATOM 976 C CA . SER A 1 118 ? -1.836 8.342 -5.801 1.00 93.56 118 SER A CA 1
ATOM 977 C C . SER A 1 118 ? -3.052 8.108 -4.904 1.00 93.56 118 SER A C 1
ATOM 979 O O . SER A 1 118 ? -3.156 8.698 -3.829 1.00 93.56 118 SER A O 1
ATOM 981 N N . LEU A 1 119 ? -3.951 7.207 -5.314 1.00 94.56 119 LEU A N 1
ATOM 982 C CA . LEU A 1 119 ? -5.108 6.804 -4.522 1.00 94.56 119 LEU A CA 1
ATOM 983 C C . LEU A 1 119 ? -4.671 6.167 -3.198 1.00 94.56 119 LEU A C 1
ATOM 985 O O . LEU A 1 119 ? -5.171 6.558 -2.145 1.00 94.56 119 LEU A O 1
ATOM 989 N N . THR A 1 120 ? -3.701 5.250 -3.237 1.00 93.19 120 THR A N 1
ATOM 990 C CA . THR A 1 120 ? -3.098 4.630 -2.050 1.00 93.19 120 THR A CA 1
ATOM 991 C C . THR A 1 120 ? -2.599 5.689 -1.069 1.00 93.19 120 THR A C 1
ATOM 993 O O . THR A 1 120 ? -3.023 5.701 0.087 1.00 93.19 120 THR A O 1
ATOM 996 N N . MET A 1 121 ? -1.786 6.643 -1.531 1.00 93.44 121 MET A N 1
ATOM 997 C CA . MET A 1 121 ? -1.256 7.711 -0.679 1.00 93.44 121 MET A CA 1
ATOM 998 C C . MET A 1 121 ? -2.358 8.570 -0.052 1.00 93.44 121 MET A C 1
ATOM 1000 O O . MET A 1 121 ? -2.311 8.846 1.149 1.00 93.44 121 MET A O 1
ATOM 1004 N N . ILE A 1 122 ? -3.351 8.984 -0.847 1.00 94.19 122 ILE A N 1
ATOM 1005 C CA . ILE A 1 122 ? -4.444 9.852 -0.393 1.00 94.19 122 ILE A CA 1
ATOM 1006 C C . ILE A 1 122 ? -5.304 9.134 0.649 1.00 94.19 122 ILE A C 1
ATOM 1008 O O . ILE A 1 122 ? -5.543 9.682 1.727 1.00 94.19 122 ILE A O 1
ATOM 1012 N N . LEU A 1 123 ? -5.760 7.914 0.354 1.00 94.88 123 LEU A N 1
ATOM 1013 C CA . LEU A 1 123 ? -6.665 7.183 1.241 1.00 94.88 123 LEU A CA 1
ATOM 1014 C C . LEU A 1 123 ? -5.975 6.793 2.549 1.00 94.88 123 LEU A C 1
ATOM 1016 O O . LEU A 1 123 ? -6.552 6.969 3.623 1.00 94.88 123 LEU A O 1
ATOM 1020 N N . MET A 1 124 ? -4.726 6.328 2.484 1.00 91.19 124 MET A N 1
ATOM 1021 C CA . MET A 1 124 ? -3.983 5.917 3.676 1.00 91.19 124 MET A CA 1
ATOM 1022 C C . MET A 1 124 ? -3.639 7.120 4.550 1.00 91.19 124 MET A C 1
ATOM 1024 O O . MET A 1 124 ? -4.005 7.136 5.726 1.00 91.19 124 MET A O 1
ATOM 1028 N N . SER A 1 125 ? -3.047 8.173 3.980 1.00 91.19 125 SER A N 1
ATOM 1029 C CA . SER A 1 125 ? -2.735 9.397 4.732 1.00 91.19 125 SER A CA 1
ATOM 1030 C C . SER A 1 125 ? -3.992 10.024 5.335 1.00 91.19 125 SER A C 1
ATOM 1032 O O . SER A 1 125 ? -3.995 10.398 6.508 1.00 91.19 125 SER A O 1
ATOM 1034 N N . GLY A 1 126 ? -5.085 10.082 4.567 1.00 93.06 126 GLY A N 1
ATOM 1035 C CA . GLY A 1 126 ? -6.368 10.598 5.035 1.00 93.06 126 GLY A CA 1
ATOM 1036 C C . GLY A 1 126 ? -6.946 9.783 6.192 1.00 93.06 126 GLY A C 1
ATOM 1037 O O . GLY A 1 126 ? -7.375 10.357 7.194 1.00 93.06 126 GLY A O 1
ATOM 1038 N N . SER A 1 127 ? -6.910 8.451 6.098 1.00 92.50 127 SER A N 1
ATOM 1039 C CA . SER A 1 127 ? -7.418 7.571 7.155 1.00 92.50 127 SER A CA 1
ATOM 1040 C C . SER A 1 127 ? -6.633 7.707 8.465 1.00 92.50 127 SER A C 1
ATOM 1042 O O . SER A 1 127 ? -7.242 7.805 9.530 1.00 92.50 127 SER A O 1
ATOM 1044 N N . TYR A 1 128 ? -5.300 7.810 8.413 1.00 88.62 128 TYR A N 1
ATOM 1045 C CA . TYR A 1 128 ? -4.486 7.993 9.619 1.00 88.62 128 TYR A CA 1
ATOM 1046 C C . TYR A 1 128 ? -4.589 9.387 10.201 1.00 88.62 128 TYR A C 1
ATOM 1048 O O . TYR A 1 128 ? -4.667 9.525 11.421 1.00 88.62 128 TYR A O 1
ATOM 1056 N N . PHE A 1 129 ? -4.651 10.416 9.357 1.00 91.00 129 PHE A N 1
ATOM 1057 C CA . PHE A 1 129 ? -4.928 11.766 9.824 1.00 91.00 129 PHE A CA 1
ATOM 1058 C C . PHE A 1 129 ? -6.269 11.817 10.569 1.00 91.00 129 PHE A C 1
ATOM 1060 O O . PHE A 1 129 ? -6.329 12.312 11.695 1.00 91.00 129 PHE A O 1
ATOM 1067 N N . ALA A 1 130 ? -7.322 11.220 10.001 1.00 92.12 130 ALA A N 1
ATOM 1068 C CA . ALA A 1 130 ? -8.624 11.115 10.654 1.00 92.12 130 ALA A CA 1
ATOM 1069 C C . ALA A 1 130 ? -8.550 10.345 11.983 1.00 92.12 130 ALA A C 1
ATOM 1071 O O . ALA A 1 130 ? -9.128 10.786 12.976 1.00 92.12 130 ALA A O 1
ATOM 1072 N N . LEU A 1 131 ? -7.801 9.238 12.031 1.00 89.31 131 LEU A N 1
ATOM 1073 C CA . LEU A 1 131 ? -7.605 8.437 13.242 1.00 89.31 131 LEU A CA 1
ATOM 1074 C C . LEU A 1 131 ? -6.909 9.248 14.343 1.00 89.31 131 LEU A C 1
ATOM 1076 O O . LEU A 1 131 ? -7.368 9.248 15.484 1.00 89.31 131 LEU A O 1
ATOM 1080 N N . ILE A 1 132 ? -5.845 9.984 14.007 1.00 88.69 132 ILE A N 1
ATOM 1081 C CA . ILE A 1 132 ? -5.113 10.847 14.947 1.00 88.69 132 ILE A CA 1
ATOM 1082 C C . ILE A 1 132 ? -6.028 11.950 15.486 1.00 88.69 132 ILE A C 1
ATOM 1084 O O . ILE A 1 132 ? -6.107 12.140 16.701 1.00 88.69 132 ILE A O 1
ATOM 1088 N N . VAL A 1 133 ? -6.752 12.648 14.605 1.00 89.94 133 VAL A N 1
ATOM 1089 C CA . VAL A 1 133 ? -7.690 13.713 14.994 1.00 89.94 133 VAL A CA 1
ATOM 1090 C C . VAL A 1 133 ? -8.782 13.162 15.908 1.00 89.94 133 VAL A C 1
ATOM 1092 O O . VAL A 1 133 ? -9.049 13.735 16.966 1.00 89.94 133 VAL A O 1
ATOM 1095 N N . PHE A 1 134 ? -9.383 12.028 15.549 1.00 87.75 134 PHE A N 1
ATOM 1096 C CA . PHE A 1 134 ? -10.437 11.414 16.347 1.00 87.75 134 PHE A CA 1
ATOM 1097 C C . PHE A 1 134 ? -9.931 10.980 17.725 1.00 87.75 134 PHE A C 1
ATOM 1099 O O . PHE A 1 134 ? -10.570 11.267 18.738 1.00 87.75 134 PHE A O 1
ATOM 1106 N N . MET A 1 135 ? -8.763 10.339 17.786 1.00 83.50 135 MET A N 1
ATOM 1107 C CA . MET A 1 135 ? -8.137 9.931 19.045 1.00 83.50 135 MET A CA 1
ATOM 1108 C C . MET A 1 135 ? -7.817 11.136 19.932 1.00 83.50 135 MET A C 1
ATOM 1110 O O . MET A 1 135 ? -8.087 11.097 21.132 1.00 83.50 135 MET A O 1
ATOM 1114 N N . TYR A 1 136 ? -7.310 12.224 19.347 1.00 86.06 136 TYR A N 1
ATOM 1115 C CA . TYR A 1 136 ? -7.045 13.467 20.068 1.00 86.06 136 TYR A CA 1
ATOM 1116 C C . TYR A 1 136 ? -8.325 14.056 20.678 1.00 86.06 136 TYR A C 1
ATOM 1118 O O . TYR A 1 136 ? -8.356 14.364 21.871 1.00 86.06 136 TYR A O 1
ATOM 1126 N N . VAL A 1 137 ? -9.402 14.160 19.893 1.00 86.44 137 VAL A N 1
ATOM 1127 C CA . VAL A 1 137 ? -10.706 14.662 20.360 1.00 86.44 137 VAL A CA 1
ATOM 1128 C C . VAL A 1 137 ? -11.280 13.750 21.448 1.00 86.44 137 VAL A C 1
ATOM 1130 O O . VAL A 1 137 ? -11.653 14.222 22.521 1.00 86.44 137 VAL A O 1
ATOM 1133 N N . LYS A 1 138 ? -11.304 12.433 21.226 1.00 83.00 138 LYS A N 1
ATOM 1134 C CA . LYS A 1 138 ? -11.845 11.464 22.188 1.00 83.00 138 LYS A CA 1
ATOM 1135 C C . LYS A 1 138 ? -11.094 11.498 23.521 1.00 83.00 138 LYS A C 1
ATOM 1137 O O . LYS A 1 138 ? -11.728 11.497 24.573 1.00 83.00 138 LYS A O 1
ATOM 1142 N N . TYR A 1 139 ? -9.765 11.594 23.481 1.00 80.81 139 TYR A N 1
ATOM 1143 C CA . TYR A 1 139 ? -8.931 11.715 24.677 1.00 80.81 139 TYR A CA 1
ATOM 1144 C C . TYR A 1 139 ? -9.201 13.013 25.450 1.00 80.81 139 TYR A C 1
ATOM 1146 O O . TYR A 1 139 ? -9.301 12.993 26.674 1.00 80.81 139 TYR A O 1
ATOM 1154 N N . ARG A 1 140 ? -9.343 14.142 24.743 1.00 81.75 140 ARG A N 1
ATOM 1155 C CA . ARG A 1 140 ? -9.554 15.459 25.361 1.00 81.75 140 ARG A CA 1
ATOM 1156 C C . ARG A 1 140 ? -10.943 15.637 25.969 1.00 81.75 140 ARG A C 1
ATOM 1158 O O . ARG A 1 140 ? -11.044 16.273 27.013 1.00 81.75 140 ARG A O 1
ATOM 1165 N N . PHE A 1 141 ? -11.989 15.126 25.321 1.00 79.81 141 PHE A N 1
ATOM 1166 C CA . PHE A 1 141 ? -13.371 15.491 25.656 1.00 79.81 141 PHE A CA 1
ATOM 1167 C C . PHE A 1 141 ? -14.181 14.392 26.351 1.00 79.81 141 PHE A C 1
ATOM 1169 O O . PHE A 1 141 ? -15.150 14.719 27.028 1.00 79.81 141 PHE A O 1
ATOM 1176 N N . TYR A 1 142 ? -13.813 13.113 26.215 1.00 70.12 142 TYR A N 1
ATOM 1177 C CA . TYR A 1 142 ? -14.718 12.008 26.565 1.00 70.12 142 TYR A CA 1
ATOM 1178 C C . TYR A 1 142 ? -14.185 11.017 27.613 1.00 70.12 142 TYR A C 1
ATOM 1180 O O . TYR A 1 142 ? -14.750 9.935 27.699 1.00 70.12 142 TYR A O 1
ATOM 1188 N N . GLN A 1 143 ? -13.142 11.354 28.397 1.00 59.72 143 GLN A N 1
ATOM 1189 C CA . GLN A 1 143 ? -12.518 10.474 29.418 1.00 59.72 143 GLN A CA 1
ATOM 1190 C C . GLN A 1 143 ? -12.550 8.991 29.004 1.00 59.72 143 GLN A C 1
ATOM 1192 O O . GLN A 1 143 ? -13.331 8.190 29.510 1.00 59.72 143 GLN A O 1
ATOM 1197 N N . ALA A 1 144 ? -11.758 8.672 27.980 1.00 63.34 144 ALA A N 1
ATOM 1198 C CA . ALA A 1 144 ? -11.929 7.461 27.189 1.00 63.34 144 ALA A CA 1
ATOM 1199 C C . ALA A 1 144 ? -11.906 6.158 28.014 1.00 63.34 144 ALA A C 1
ATOM 1201 O O . ALA A 1 144 ? -10.989 5.927 28.803 1.00 63.34 144 ALA A O 1
ATOM 1202 N N . GLU A 1 145 ? -12.863 5.268 27.725 1.00 63.19 145 GLU A N 1
ATOM 1203 C CA . GLU A 1 145 ? -12.773 3.842 28.052 1.00 63.19 145 GLU A CA 1
ATOM 1204 C C . GLU A 1 145 ? -11.433 3.259 27.579 1.00 63.19 145 GLU A C 1
ATOM 1206 O O . GLU A 1 145 ? -10.870 3.644 26.545 1.00 63.19 145 GLU A O 1
ATOM 1211 N N . THR A 1 146 ? -10.916 2.302 28.342 1.00 66.25 146 THR A N 1
ATOM 1212 C CA . THR A 1 146 ? -9.633 1.662 28.074 1.00 66.25 146 THR A CA 1
ATOM 1213 C C . THR A 1 146 ? -9.705 0.799 26.814 1.00 66.25 146 THR A C 1
ATOM 1215 O O . THR A 1 146 ? -10.194 -0.326 26.826 1.00 66.25 146 THR A O 1
ATOM 1218 N N . VAL A 1 147 ? -9.149 1.304 25.708 1.00 73.25 147 VAL A N 1
ATOM 1219 C CA . VAL A 1 147 ? -8.850 0.478 24.526 1.00 73.25 147 VAL A CA 1
ATOM 1220 C C . VAL A 1 147 ? -7.918 -0.659 24.952 1.00 73.25 147 VAL A C 1
ATOM 1222 O O . VAL A 1 147 ? -6.915 -0.413 25.637 1.00 73.25 147 VAL A O 1
ATOM 1225 N N . SER A 1 148 ? -8.233 -1.890 24.541 1.00 82.94 148 SER A N 1
ATOM 1226 C CA . SER A 1 148 ? -7.433 -3.063 24.898 1.00 82.94 148 SER A CA 1
ATOM 1227 C C . SER A 1 148 ? -5.992 -2.940 24.383 1.00 82.94 148 SER A C 1
ATOM 1229 O O . SER A 1 148 ? -5.728 -2.344 23.335 1.00 82.94 148 SER A O 1
ATOM 1231 N N . ASN A 1 149 ? -5.033 -3.523 25.107 1.00 83.25 149 ASN A N 1
ATOM 1232 C CA . ASN A 1 149 ? -3.626 -3.509 24.689 1.00 83.25 149 ASN A CA 1
ATOM 1233 C C . ASN A 1 149 ? -3.419 -4.195 23.331 1.00 83.25 149 ASN A C 1
ATOM 1235 O O . ASN A 1 149 ? -2.599 -3.740 22.537 1.00 83.25 149 ASN A O 1
ATOM 1239 N N . LEU A 1 150 ? -4.209 -5.234 23.040 1.00 83.94 150 LEU A N 1
ATOM 1240 C CA . LEU A 1 150 ? -4.187 -5.923 21.754 1.00 83.94 150 LEU A CA 1
ATOM 1241 C C . LEU A 1 150 ? -4.616 -4.993 20.609 1.00 83.94 150 LEU A C 1
ATOM 1243 O O . LEU A 1 150 ? -3.892 -4.868 19.627 1.00 83.94 150 LEU A O 1
ATOM 1247 N N . GLN A 1 151 ? -5.733 -4.274 20.755 1.00 82.81 151 GLN A N 1
ATOM 1248 C CA . GLN A 1 151 ? -6.197 -3.329 19.731 1.00 82.81 151 GLN A CA 1
ATOM 1249 C C . GLN A 1 151 ? -5.201 -2.192 19.494 1.00 82.81 151 GLN A C 1
ATOM 1251 O O . GLN A 1 151 ? -4.988 -1.789 18.349 1.00 82.81 151 GLN A O 1
ATOM 1256 N N . LYS A 1 152 ? -4.545 -1.697 20.553 1.00 82.38 152 LYS A N 1
ATOM 1257 C CA . LYS A 1 152 ? -3.469 -0.703 20.420 1.00 82.38 152 LYS A CA 1
ATOM 1258 C C . LYS A 1 152 ? -2.306 -1.253 19.601 1.00 82.38 152 LYS A C 1
ATOM 1260 O O . LYS A 1 152 ? -1.877 -0.595 18.658 1.00 82.38 152 LYS A O 1
ATOM 1265 N N . LEU A 1 153 ? -1.828 -2.456 19.925 1.00 87.88 153 LEU A N 1
ATOM 1266 C CA . LEU A 1 153 ? -0.712 -3.080 19.216 1.00 87.88 153 LEU A CA 1
ATOM 1267 C C . LEU A 1 153 ? -1.050 -3.327 17.740 1.00 87.88 153 LEU A C 1
ATOM 1269 O O . LEU A 1 153 ? -0.279 -2.934 16.870 1.00 87.88 153 LEU A O 1
ATOM 1273 N N . MET A 1 154 ? -2.232 -3.881 17.456 1.00 88.19 154 MET A N 1
ATOM 1274 C CA . MET A 1 154 ? -2.704 -4.127 16.087 1.00 88.19 154 MET A CA 1
ATOM 1275 C C . MET A 1 154 ? -2.871 -2.832 15.285 1.00 88.19 154 MET A C 1
ATOM 1277 O O . MET A 1 154 ? -2.612 -2.807 14.083 1.00 88.19 154 MET A O 1
ATOM 1281 N N . THR A 1 155 ? -3.283 -1.743 15.940 1.00 86.75 155 THR A N 1
ATOM 1282 C CA . THR A 1 155 ? -3.376 -0.423 15.303 1.00 86.75 155 THR A CA 1
ATOM 1283 C C . THR A 1 155 ? -1.990 0.132 14.992 1.00 86.75 155 THR A C 1
ATOM 1285 O O . THR A 1 155 ? -1.768 0.587 13.876 1.00 86.75 155 THR A O 1
ATOM 1288 N N . ILE A 1 156 ? -1.044 0.063 15.934 1.00 87.06 156 ILE A N 1
ATOM 1289 C CA . ILE A 1 156 ? 0.335 0.533 15.722 1.00 87.06 156 ILE A CA 1
ATOM 1290 C C . ILE A 1 156 ? 1.001 -0.252 14.589 1.00 87.06 156 ILE A C 1
ATOM 1292 O O . ILE A 1 156 ? 1.586 0.349 13.695 1.00 87.06 156 ILE A O 1
ATOM 1296 N N . GLN A 1 157 ? 0.869 -1.580 14.586 1.00 88.94 157 GLN A N 1
ATOM 1297 C CA . GLN A 1 157 ? 1.396 -2.428 13.515 1.00 88.94 157 GLN A CA 1
ATOM 1298 C C . GLN A 1 157 ? 0.819 -2.039 12.151 1.00 88.94 157 GLN A C 1
ATOM 1300 O O . GLN A 1 157 ? 1.575 -1.852 11.201 1.00 88.94 157 GLN A O 1
ATOM 1305 N N . ALA A 1 158 ? -0.502 -1.848 12.067 1.00 88.44 158 ALA A N 1
ATOM 1306 C CA . ALA A 1 158 ? -1.148 -1.404 10.838 1.00 88.44 158 ALA A CA 1
ATOM 1307 C C . ALA A 1 158 ? -0.632 -0.032 10.381 1.00 88.44 158 ALA A C 1
ATOM 1309 O O . ALA A 1 158 ? -0.328 0.127 9.205 1.00 88.44 158 ALA A O 1
ATOM 1310 N N . VAL A 1 159 ? -0.490 0.937 11.295 1.00 88.44 159 VAL A N 1
ATOM 1311 C CA . VAL A 1 159 ? 0.062 2.271 10.994 1.00 88.44 159 VAL A CA 1
ATOM 1312 C C . VAL A 1 159 ? 1.466 2.165 10.405 1.00 88.44 159 VAL A C 1
ATOM 1314 O O . VAL A 1 159 ? 1.738 2.819 9.406 1.00 88.44 159 VAL A O 1
ATOM 1317 N N . LEU A 1 160 ? 2.344 1.346 10.989 1.00 88.69 160 LEU A N 1
ATOM 1318 C CA . LEU A 1 160 ? 3.726 1.195 10.522 1.00 88.69 160 LEU A CA 1
ATOM 1319 C C . LEU A 1 160 ? 3.792 0.574 9.122 1.00 88.69 160 LEU A C 1
ATOM 1321 O O . LEU A 1 160 ? 4.427 1.137 8.235 1.00 88.69 160 LEU A O 1
ATOM 1325 N N . VAL A 1 161 ? 3.077 -0.535 8.912 1.00 88.00 161 VAL A N 1
ATOM 1326 C CA . VAL A 1 161 ? 2.969 -1.212 7.606 1.00 88.00 161 VAL A CA 1
ATOM 1327 C C . VAL A 1 161 ? 2.453 -0.257 6.533 1.00 88.00 161 VAL A C 1
ATOM 1329 O O . VAL A 1 161 ? 2.988 -0.167 5.429 1.00 88.00 161 VAL A O 1
ATOM 1332 N N . CYS A 1 162 ? 1.414 0.498 6.867 1.00 87.69 162 CYS A N 1
ATOM 1333 C CA . CYS A 1 162 ? 0.768 1.380 5.919 1.00 87.69 162 CYS A CA 1
ATOM 1334 C C . CYS A 1 162 ? 1.567 2.666 5.660 1.00 87.69 162 CYS A C 1
ATOM 1336 O O . CYS A 1 162 ? 1.570 3.177 4.542 1.00 87.69 162 CYS A O 1
ATOM 1338 N N . PHE A 1 163 ? 2.269 3.189 6.665 1.00 87.81 163 PHE A N 1
ATOM 1339 C CA . PHE A 1 163 ? 3.196 4.301 6.482 1.00 87.81 163 PHE A CA 1
ATOM 1340 C C . PHE A 1 163 ? 4.284 3.937 5.470 1.00 87.81 163 PHE A C 1
ATOM 1342 O O . PHE A 1 163 ? 4.503 4.690 4.523 1.00 87.81 163 PHE A O 1
ATOM 1349 N N . GLU A 1 164 ? 4.884 2.755 5.615 1.00 87.56 164 GLU A N 1
ATOM 1350 C CA . GLU A 1 164 ? 5.908 2.266 4.690 1.00 87.56 164 GLU A CA 1
ATOM 1351 C C . GLU A 1 164 ? 5.369 2.151 3.259 1.00 87.56 164 GLU A C 1
ATOM 1353 O O . GLU A 1 164 ? 5.954 2.688 2.321 1.00 87.56 164 GLU A O 1
ATOM 1358 N N . MET A 1 165 ? 4.187 1.549 3.090 1.00 86.25 165 MET A N 1
ATOM 1359 C CA . MET A 1 165 ? 3.530 1.434 1.782 1.00 86.25 165 MET A CA 1
ATOM 1360 C C . MET A 1 165 ? 3.210 2.794 1.151 1.00 86.25 165 MET A C 1
ATOM 1362 O O . MET A 1 165 ? 3.341 2.964 -0.060 1.00 86.25 165 MET A O 1
ATOM 1366 N N . CYS A 1 166 ? 2.837 3.791 1.955 1.00 88.44 166 CYS A N 1
ATOM 1367 C CA . CYS A 1 166 ? 2.608 5.151 1.475 1.00 88.44 166 CYS A CA 1
ATOM 1368 C C . CYS A 1 166 ? 3.910 5.830 1.018 1.00 88.44 166 CYS A C 1
ATOM 1370 O O . CYS A 1 166 ? 3.926 6.502 -0.016 1.00 88.44 166 CYS A O 1
ATOM 1372 N N . VAL A 1 167 ? 5.002 5.658 1.771 1.00 88.25 167 VAL A N 1
ATOM 1373 C CA . VAL A 1 167 ? 6.327 6.181 1.405 1.00 88.25 167 VAL A CA 1
ATOM 1374 C C . VAL A 1 167 ? 6.801 5.535 0.106 1.00 88.25 167 VAL A C 1
ATOM 1376 O O . VAL A 1 167 ? 7.180 6.242 -0.829 1.00 88.25 167 VAL A O 1
ATOM 1379 N N . ALA A 1 168 ? 6.712 4.210 0.011 1.00 87.31 168 ALA A N 1
ATOM 1380 C CA . ALA A 1 168 ? 7.132 3.463 -1.161 1.00 87.31 168 ALA A CA 1
ATOM 1381 C C . ALA A 1 168 ? 6.298 3.837 -2.406 1.00 87.31 168 ALA A C 1
ATOM 1383 O O . ALA A 1 168 ? 6.872 4.103 -3.461 1.00 87.31 168 ALA A O 1
ATOM 1384 N N . ALA A 1 169 ? 4.972 3.993 -2.279 1.00 88.75 169 ALA A N 1
ATOM 1385 C CA . ALA A 1 169 ? 4.105 4.493 -3.354 1.00 88.75 169 ALA A CA 1
ATOM 1386 C C . ALA A 1 169 ? 4.513 5.894 -3.847 1.00 88.75 169 ALA A C 1
ATOM 1388 O O . ALA A 1 169 ? 4.565 6.134 -5.057 1.00 88.75 169 ALA A O 1
ATOM 1389 N N . GLY A 1 170 ? 4.864 6.799 -2.928 1.00 87.94 170 GLY A N 1
ATOM 1390 C CA . GLY A 1 170 ? 5.368 8.131 -3.267 1.00 87.94 170 GLY A CA 1
ATOM 1391 C C . GLY A 1 170 ? 6.697 8.083 -4.018 1.00 87.94 170 GLY A C 1
ATOM 1392 O O . GLY A 1 170 ? 6.844 8.733 -5.055 1.00 87.94 170 GLY A O 1
ATOM 1393 N N . ILE A 1 171 ? 7.644 7.265 -3.552 1.00 86.19 171 ILE A N 1
ATOM 1394 C CA . ILE A 1 171 ? 8.929 7.055 -4.232 1.00 86.19 171 ILE A CA 1
ATOM 1395 C C . ILE A 1 171 ? 8.691 6.478 -5.636 1.00 86.19 171 ILE A C 1
ATOM 1397 O O . ILE A 1 171 ? 9.253 6.994 -6.599 1.00 86.19 171 ILE A O 1
ATOM 1401 N N . CYS A 1 172 ? 7.802 5.492 -5.792 1.00 84.25 172 CYS A N 1
ATOM 1402 C CA . CYS A 1 172 ? 7.437 4.915 -7.090 1.00 84.25 172 CYS A CA 1
ATOM 1403 C C . CYS A 1 172 ? 6.895 5.945 -8.086 1.00 84.25 172 CYS A C 1
ATOM 1405 O O . CYS A 1 172 ? 7.289 5.910 -9.251 1.00 84.25 172 CYS A O 1
ATOM 1407 N N . ILE A 1 173 ? 6.061 6.895 -7.647 1.00 86.00 173 ILE A N 1
ATOM 1408 C CA . ILE A 1 173 ? 5.592 7.997 -8.504 1.00 86.00 173 ILE A CA 1
ATOM 1409 C C . ILE A 1 173 ? 6.748 8.936 -8.865 1.00 86.00 173 ILE A C 1
ATOM 1411 O O . ILE A 1 173 ? 6.895 9.312 -10.031 1.00 86.00 173 ILE A O 1
ATOM 1415 N N . LEU A 1 174 ? 7.580 9.312 -7.890 1.00 84.88 174 LEU A N 1
ATOM 1416 C CA . LEU A 1 174 ? 8.709 10.220 -8.112 1.00 84.88 174 LEU A CA 1
ATOM 1417 C C . LEU A 1 174 ? 9.717 9.640 -9.110 1.00 84.88 174 LEU A C 1
ATOM 1419 O O . LEU A 1 174 ? 10.165 10.361 -10.000 1.00 84.88 174 LEU A O 1
ATOM 1423 N N . MET A 1 175 ? 10.005 8.337 -9.027 1.00 78.44 175 MET A N 1
ATOM 1424 C CA . MET A 1 175 ? 10.904 7.637 -9.952 1.00 78.44 175 MET A CA 1
ATOM 1425 C C . MET A 1 175 ? 10.438 7.702 -11.411 1.00 78.44 175 MET A C 1
ATOM 1427 O O . MET A 1 175 ? 11.274 7.648 -12.306 1.00 78.44 175 MET A O 1
ATOM 1431 N N . GLN A 1 176 ? 9.134 7.861 -11.673 1.00 76.56 176 GLN A N 1
ATOM 1432 C CA . GLN A 1 176 ? 8.629 8.023 -13.045 1.00 76.56 176 GLN A CA 1
ATOM 1433 C C . GLN A 1 176 ? 8.902 9.415 -13.638 1.00 76.56 176 GLN A C 1
ATOM 1435 O O . GLN A 1 176 ? 8.774 9.591 -14.846 1.00 76.56 176 GLN A O 1
ATOM 1440 N N . HIS A 1 177 ? 9.241 10.410 -12.812 1.00 77.00 177 HIS A N 1
ATOM 1441 C CA . HIS A 1 177 ? 9.390 11.806 -13.241 1.00 77.00 177 HIS A CA 1
ATOM 1442 C C . HIS A 1 177 ? 10.828 12.314 -13.127 1.00 77.00 177 HIS A C 1
ATOM 1444 O O . HIS A 1 177 ? 11.247 13.169 -13.905 1.00 77.00 177 HIS A O 1
ATOM 1450 N N . VAL A 1 178 ? 11.584 11.817 -12.145 1.00 77.94 178 VAL A N 1
ATOM 1451 C CA . VAL A 1 178 ? 12.951 12.259 -11.865 1.00 77.94 178 VAL A CA 1
ATOM 1452 C C . VAL A 1 178 ? 13.854 11.076 -11.535 1.00 77.94 178 VAL A C 1
ATOM 1454 O O . VAL A 1 178 ? 13.435 10.094 -10.925 1.00 77.94 178 VAL A O 1
ATOM 1457 N N . ARG A 1 179 ? 15.139 11.191 -11.890 1.00 75.75 179 ARG A N 1
ATOM 1458 C CA . ARG A 1 179 ? 16.156 10.236 -11.435 1.00 75.75 179 ARG A CA 1
ATOM 1459 C C . ARG A 1 179 ? 16.393 10.440 -9.942 1.00 75.75 179 ARG A C 1
ATOM 1461 O O . ARG A 1 179 ? 16.832 11.512 -9.530 1.00 75.75 179 ARG A O 1
ATOM 1468 N N . LEU A 1 180 ? 16.105 9.415 -9.146 1.00 77.19 180 LEU A N 1
ATOM 1469 C CA . LEU A 1 180 ? 16.340 9.439 -7.706 1.00 77.19 180 LEU A CA 1
ATOM 1470 C C . LEU A 1 180 ? 17.751 8.942 -7.357 1.00 77.19 180 LEU A C 1
ATOM 1472 O O . LEU A 1 180 ? 18.295 8.088 -8.060 1.00 77.19 180 LEU A O 1
ATOM 1476 N N . PRO A 1 181 ? 18.352 9.438 -6.261 1.00 83.25 181 PRO A N 1
ATOM 1477 C CA . PRO A 1 181 ? 19.563 8.846 -5.709 1.00 83.25 181 PRO A CA 1
ATOM 1478 C C . PRO A 1 181 ? 19.306 7.396 -5.274 1.00 83.25 181 PRO A C 1
ATOM 1480 O O . PRO A 1 181 ? 18.268 7.094 -4.681 1.00 83.25 181 PRO A O 1
ATOM 1483 N N . THR A 1 182 ? 20.289 6.518 -5.490 1.00 80.56 182 THR A N 1
ATOM 1484 C CA . THR A 1 182 ? 20.207 5.072 -5.209 1.00 80.56 182 THR A CA 1
ATOM 1485 C C . THR A 1 182 ? 19.731 4.750 -3.792 1.00 80.56 182 THR A C 1
ATOM 1487 O O . THR A 1 182 ? 18.996 3.789 -3.596 1.00 80.56 182 THR A O 1
ATOM 1490 N N . ILE A 1 183 ? 20.093 5.574 -2.804 1.00 83.06 183 ILE A N 1
ATOM 1491 C CA . ILE A 1 183 ? 19.693 5.389 -1.401 1.00 83.06 183 ILE A CA 1
ATOM 1492 C C . ILE A 1 183 ? 18.165 5.364 -1.252 1.00 83.06 183 ILE A C 1
ATOM 1494 O O . ILE A 1 183 ? 17.643 4.506 -0.549 1.00 83.06 183 ILE A O 1
ATOM 1498 N N . LEU A 1 184 ? 17.441 6.260 -1.933 1.00 81.69 184 LEU A N 1
ATOM 1499 C CA . LEU A 1 184 ? 15.977 6.310 -1.838 1.00 81.69 184 LEU A CA 1
ATOM 1500 C C . LEU A 1 184 ? 15.324 5.081 -2.474 1.00 81.69 184 LEU A C 1
ATOM 1502 O O . LEU A 1 184 ? 14.353 4.559 -1.933 1.00 81.69 184 LEU A O 1
ATOM 1506 N N . ALA A 1 185 ? 15.882 4.591 -3.582 1.00 76.56 185 ALA A N 1
ATOM 1507 C CA . ALA A 1 185 ? 15.403 3.368 -4.214 1.00 76.56 185 ALA A CA 1
ATOM 1508 C C . ALA A 1 185 ? 15.631 2.146 -3.306 1.00 76.56 185 ALA A C 1
ATOM 1510 O O . ALA A 1 185 ? 14.720 1.348 -3.108 1.00 76.56 185 ALA A O 1
ATOM 1511 N N . VAL A 1 186 ? 16.809 2.035 -2.679 1.00 80.62 186 VAL A N 1
ATOM 1512 C CA . VAL A 1 186 ? 17.119 0.953 -1.727 1.00 80.62 186 VAL A CA 1
ATOM 1513 C C . VAL A 1 186 ? 16.183 0.981 -0.520 1.00 80.62 186 VAL A C 1
ATOM 1515 O O . VAL A 1 186 ? 15.683 -0.073 -0.135 1.00 80.62 186 VAL A O 1
ATOM 1518 N N . ILE A 1 187 ? 15.907 2.160 0.047 1.00 80.38 187 ILE A N 1
ATOM 1519 C CA . ILE A 1 187 ? 14.953 2.303 1.158 1.00 80.38 187 ILE A CA 1
ATOM 1520 C C . ILE A 1 187 ? 13.577 1.769 0.749 1.00 80.38 187 ILE A C 1
ATOM 1522 O O . ILE A 1 187 ? 13.023 0.947 1.470 1.00 80.38 187 ILE A O 1
ATOM 1526 N N . ALA A 1 188 ? 13.071 2.155 -0.428 1.00 75.88 188 ALA A N 1
ATOM 1527 C CA . ALA A 1 188 ? 11.775 1.685 -0.915 1.00 75.88 188 ALA A CA 1
ATOM 1528 C C . ALA A 1 188 ? 11.719 0.155 -1.092 1.00 75.88 188 ALA A C 1
ATOM 1530 O O . ALA A 1 188 ? 10.727 -0.468 -0.716 1.00 75.88 188 ALA A O 1
ATOM 1531 N N . HIS A 1 189 ? 12.779 -0.470 -1.622 1.00 77.62 189 HIS A N 1
ATOM 1532 C CA . HIS A 1 189 ? 12.818 -1.932 -1.794 1.00 77.62 189 HIS A CA 1
ATOM 1533 C C . HIS A 1 189 ? 12.924 -2.682 -0.470 1.00 77.62 189 HIS A C 1
ATOM 1535 O O . HIS A 1 189 ? 12.235 -3.680 -0.283 1.00 77.62 189 HIS A O 1
ATOM 1541 N N . VAL A 1 190 ? 13.776 -2.219 0.450 1.00 78.62 190 VAL A N 1
ATOM 1542 C CA . VAL A 1 190 ? 13.906 -2.829 1.784 1.00 78.62 190 VAL A CA 1
ATOM 1543 C C . VAL A 1 190 ? 12.585 -2.713 2.535 1.00 78.62 190 VAL A C 1
ATOM 1545 O O . VAL A 1 190 ? 12.122 -3.695 3.106 1.00 78.62 190 VAL A O 1
ATOM 1548 N N . GLY A 1 191 ? 11.951 -1.545 2.473 1.00 74.00 191 GLY A N 1
ATOM 1549 C CA . GLY A 1 191 ? 10.617 -1.310 3.003 1.00 74.00 191 GLY A CA 1
ATOM 1550 C C . GLY A 1 191 ? 9.581 -2.291 2.480 1.00 74.00 191 GLY A C 1
ATOM 1551 O O . GLY A 1 191 ? 8.888 -2.949 3.252 1.00 74.00 191 GLY A O 1
ATOM 1552 N N . TRP A 1 192 ? 9.529 -2.452 1.158 1.00 70.00 192 TRP A N 1
ATOM 1553 C CA . TRP A 1 192 ? 8.620 -3.392 0.512 1.00 70.00 192 TRP A CA 1
ATOM 1554 C C . TRP A 1 192 ? 8.845 -4.845 0.960 1.00 70.00 192 TRP A C 1
ATOM 1556 O O . TRP A 1 192 ? 7.872 -5.533 1.269 1.00 70.00 192 TRP A O 1
ATOM 1566 N N . ILE A 1 193 ? 10.103 -5.292 1.060 1.00 76.12 193 ILE A N 1
ATOM 1567 C CA . ILE A 1 193 ? 10.463 -6.646 1.524 1.00 76.12 193 ILE A CA 1
ATOM 1568 C C . ILE A 1 193 ? 10.108 -6.855 2.999 1.00 76.12 193 ILE A C 1
ATOM 1570 O O . ILE A 1 193 ? 9.714 -7.943 3.386 1.00 76.12 193 ILE A O 1
ATOM 1574 N N . MET A 1 194 ? 10.246 -5.836 3.846 1.00 71.06 194 MET A N 1
ATOM 1575 C CA . MET A 1 194 ? 9.941 -5.964 5.276 1.00 71.06 194 MET A CA 1
ATOM 1576 C C . MET A 1 194 ? 8.437 -6.071 5.564 1.00 71.06 194 MET A C 1
ATOM 1578 O O . MET A 1 194 ? 8.052 -6.484 6.658 1.00 71.06 194 MET A O 1
ATOM 1582 N N . VAL A 1 195 ? 7.594 -5.660 4.614 1.00 70.38 195 VAL A N 1
ATOM 1583 C CA . VAL A 1 195 ? 6.136 -5.611 4.770 1.00 70.38 195 VAL A CA 1
ATOM 1584 C C . VAL A 1 195 ? 5.421 -6.814 4.133 1.00 70.38 195 VAL A C 1
ATOM 1586 O O . VAL A 1 195 ? 4.283 -7.091 4.515 1.00 70.38 195 VAL A O 1
ATOM 1589 N N . ASN A 1 196 ? 6.061 -7.531 3.202 1.00 60.78 196 ASN A N 1
ATOM 1590 C CA . ASN A 1 196 ? 5.507 -8.718 2.527 1.00 60.78 196 ASN A CA 1
ATOM 1591 C C . ASN A 1 196 ? 6.205 -10.000 2.978 1.00 60.78 196 ASN A C 1
ATOM 1593 O O . ASN A 1 196 ? 5.488 -11.006 3.172 1.00 60.78 196 ASN A O 1
#

InterPro domains:
  IPR019425 7TM GPCR, serpentine receptor class t (Srt) [PF10321] (24-195)
  IPR019425 7TM GPCR, serpentine receptor class t (Srt) [PTHR23021] (1-195)

Sequence (196 aa):
MFLIAIIDMIELPFNSVISGIQCATACWYSGCMTCIFLAFNRLFELCFPKFAEKLYGGWRIYVWLAIPVLELIWCALFEKPALYSIKLHAWFFNPFELVEDLRYPTPLTSHFHIFHNSLTMILMSGSYFALIVFMYVKYRFYQAETVSNLQKLMTIQAVLVCFEMCVAAGICILMQHVRLPTILAVIAHVGWIMVN

pLDDT: mean 81.33, std 12.75, range [46.25, 95.56]

Radius of gyration: 20.77 Å; chains: 1; bounding box: 43×45×65 Å